Protein AF-A0A9P8JGA5-F1 (afdb_monomer)

InterPro domains:
  IPR006913 CENP-V/GFA domain [PF04828] (189-312)
  IPR006913 CENP-V/GFA domain [PS51891] (189-312)
  IPR011057 Mss4-like superfamily [SSF51316] (180-337)

Organism: Aureobasidium melanogenum (NCBI:txid46634)

Radius of gyration: 34.12 Å; Cα contacts (8 Å, |Δi|>4): 453; chains: 1; bounding box: 90×35×101 Å

Sequence (340 aa):
MQAARSSKALILVKPLQTTWGEPSAPSAVPLTGTKSKKKTRPSTPSTSFTDDKTLDAELVASPPSPQASSILVSLESLTLFMRMFTADPSAPGEIYWTDFVSAMTEAGCSVMPGGGSYFTFAHIDRSGQKHSMVFHRPHPEPGMIHPLHRITNLYKATLGSGRAMTPFDDKGFPVIQLSNDGWSTDEEATATCFCGAVQLVLPLQKPGLVNRHICHCTDCRKIGSAFYQANITVADPYLKHIRGEDNLTTFSESKTIRAHALMTNYFCKTCGTLMYRRGARFPGMTILRTGTVDDLALAETRLRPQVEQFIERTVAWSVPIEGTAQVLGMHQPEDIEDIP

Secondary structure (DSSP, 8-state):
--PPPPPPPP--PPPS---PPP-PPP---------------------------------PPPPP-----PPP--HHHHHHHHHHH---TT------HHHHHHHHHHTT-EEEE-SSSEEEEEEE-TTS-EEEEEEEPPSS------TTSSTTTSTTS--SSS--------TTS-S-SS-----B-SSEEEEE-TTSS-EEEEESSTTTEEEEEEE-SHHHHHHTTSSSEEEEEEEGGG-EEEE-GGGEEEEEES-SS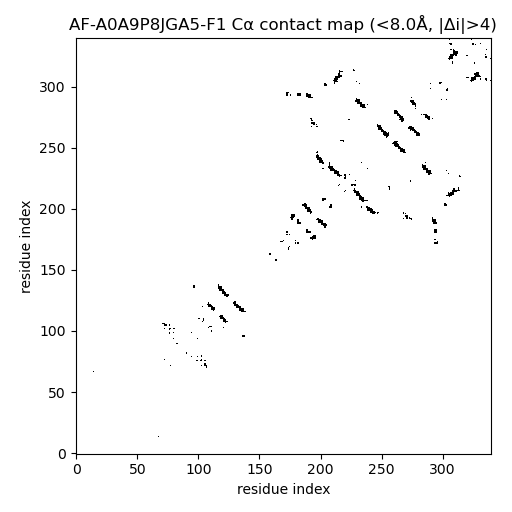STT--EEEEEETTT--EEEEEETTSTTEEEEEGGGBS-GGGGGTTT--SEEE-GGG--TT-PPPTT-EEESSSPPGGGGTT--

Nearest PDB structures (foldseek):
  8ajq-assembly2_C  TM=8.379E-01  e=1.210E-08  Pseudomonas aeruginosa PAO1
  2fja-assembly1_B  TM=4.886E-01  e=5.614E-01  Archaeoglobus fulgidus
  3gyx-assembly6_L  TM=3.779E-01  e=4.997E-01  Megalodesulfovibrio gigas

Mean predicted aligned error: 20.24 Å

Structure (mmCIF, N/CA/C/O backbone):
data_AF-A0A9P8JGA5-F1
#
_entry.id   AF-A0A9P8JGA5-F1
#
loop_
_atom_site.group_PDB
_atom_site.id
_atom_site.type_symbol
_atom_site.label_atom_id
_atom_site.label_alt_id
_atom_site.label_comp_id
_atom_site.label_asym_id
_atom_site.label_entity_id
_atom_site.label_seq_id
_atom_site.pdbx_PDB_ins_code
_atom_site.Cartn_x
_atom_site.Cartn_y
_atom_site.Cartn_z
_atom_site.occupancy
_atom_site.B_iso_or_equiv
_atom_site.auth_seq_id
_atom_site.auth_comp_id
_atom_site.auth_asym_id
_atom_site.auth_atom_id
_atom_site.pdbx_PDB_model_num
ATOM 1 N N . MET A 1 1 ? -23.618 2.667 52.316 1.00 38.44 1 MET A N 1
ATOM 2 C CA . MET A 1 1 ? -22.765 1.861 51.416 1.00 38.44 1 MET A CA 1
ATOM 3 C C . MET A 1 1 ? -21.485 2.633 51.129 1.00 38.44 1 MET A C 1
ATOM 5 O O . MET A 1 1 ? -21.531 3.585 50.366 1.00 38.44 1 MET A O 1
ATOM 9 N N . GLN A 1 2 ? -20.372 2.263 51.761 1.00 30.97 2 GLN A N 1
ATOM 10 C CA . GLN A 1 2 ? -19.021 2.679 51.366 1.00 30.97 2 GLN A CA 1
ATOM 11 C C . GLN A 1 2 ? -18.102 1.467 51.545 1.00 30.97 2 GLN A C 1
ATOM 13 O O . GLN A 1 2 ? -18.140 0.801 52.576 1.00 30.97 2 GLN A O 1
ATOM 18 N N . ALA A 1 3 ? -17.382 1.134 50.476 1.00 31.75 3 ALA A N 1
ATOM 19 C CA . ALA A 1 3 ? -16.613 -0.091 50.318 1.00 31.75 3 ALA A CA 1
ATOM 20 C C . ALA A 1 3 ? -15.302 -0.059 51.120 1.00 31.75 3 ALA A C 1
ATOM 22 O O . ALA A 1 3 ? -14.566 0.928 51.089 1.00 31.75 3 ALA A O 1
ATOM 23 N N . ALA A 1 4 ? -15.000 -1.167 51.796 1.00 31.47 4 ALA A N 1
ATOM 24 C CA . ALA A 1 4 ? -13.736 -1.397 52.482 1.00 31.47 4 ALA A CA 1
ATOM 25 C C . ALA A 1 4 ? -12.597 -1.603 51.466 1.00 31.47 4 ALA A C 1
ATOM 27 O O . ALA A 1 4 ? -12.681 -2.463 50.589 1.00 31.47 4 ALA A O 1
ATOM 28 N N . ARG A 1 5 ? -11.517 -0.823 51.591 1.00 31.55 5 ARG A N 1
ATOM 29 C CA . ARG A 1 5 ? -10.243 -1.068 50.899 1.00 31.55 5 ARG A CA 1
ATOM 30 C C . ARG A 1 5 ? -9.425 -2.076 51.708 1.00 31.55 5 ARG A C 1
ATOM 32 O O . ARG A 1 5 ? -9.144 -1.842 52.877 1.00 31.55 5 ARG A O 1
ATOM 39 N N . SER A 1 6 ? -9.048 -3.180 51.069 1.00 32.03 6 SER A N 1
ATOM 40 C CA . SER A 1 6 ? -8.176 -4.216 51.629 1.00 32.03 6 SER A CA 1
ATOM 41 C C . SER A 1 6 ? -6.720 -3.744 51.660 1.00 32.03 6 SER A C 1
ATOM 43 O O . SER A 1 6 ? -6.134 -3.460 50.616 1.00 32.03 6 SER A O 1
ATOM 45 N N . SER A 1 7 ? -6.121 -3.707 52.848 1.00 34.19 7 SER A N 1
ATOM 46 C CA . SER A 1 7 ? -4.694 -3.453 53.073 1.00 34.19 7 SER A CA 1
ATOM 47 C C . SER A 1 7 ? -3.871 -4.680 52.651 1.00 34.19 7 SER A C 1
ATOM 49 O O . SER A 1 7 ? -4.084 -5.766 53.185 1.00 34.19 7 SER A O 1
ATOM 51 N N . LYS A 1 8 ? -2.935 -4.545 51.701 1.00 37.69 8 LYS A N 1
ATOM 52 C CA . LYS A 1 8 ? -1.938 -5.596 51.405 1.00 37.69 8 LYS A CA 1
ATOM 53 C C . LYS A 1 8 ? -0.778 -5.504 52.404 1.00 37.69 8 LYS A C 1
ATOM 55 O O . LYS A 1 8 ? -0.283 -4.413 52.673 1.00 37.69 8 LYS A O 1
ATOM 60 N N . ALA A 1 9 ? -0.376 -6.650 52.952 1.00 36.00 9 ALA A N 1
ATOM 61 C CA . ALA A 1 9 ? 0.685 -6.775 53.948 1.00 36.00 9 ALA A CA 1
ATOM 62 C C . ALA A 1 9 ? 2.087 -6.561 53.345 1.00 36.00 9 ALA A C 1
ATOM 64 O O . ALA A 1 9 ? 2.372 -7.014 52.238 1.00 36.00 9 ALA A O 1
ATOM 65 N N . LEU A 1 10 ? 2.956 -5.889 54.105 1.00 32.59 10 LEU A N 1
ATOM 66 C CA . LEU A 1 10 ? 4.380 -5.695 53.815 1.00 32.59 10 LEU A CA 1
ATOM 67 C C . LEU A 1 10 ? 5.170 -6.951 54.214 1.00 32.59 10 LEU A C 1
ATOM 69 O O . LEU A 1 10 ? 4.986 -7.463 55.318 1.00 32.59 10 LEU A O 1
ATOM 73 N N . ILE A 1 11 ? 6.071 -7.421 53.348 1.00 36.00 11 ILE A N 1
ATOM 74 C CA . ILE A 1 11 ? 7.000 -8.520 53.651 1.00 36.00 11 ILE A CA 1
ATOM 75 C C . ILE A 1 11 ? 8.393 -7.924 53.877 1.00 36.00 11 ILE A C 1
ATOM 77 O O . ILE A 1 11 ? 8.969 -7.319 52.978 1.00 36.00 11 ILE A O 1
ATOM 81 N N . LEU A 1 12 ? 8.930 -8.102 55.086 1.00 33.78 12 LEU A N 1
ATOM 82 C CA . LEU A 1 12 ? 10.300 -7.734 55.441 1.00 33.78 12 LEU A CA 1
ATOM 83 C C . LEU A 1 12 ? 11.239 -8.897 55.095 1.00 33.78 12 LEU A C 1
ATOM 85 O O . LEU A 1 12 ? 11.206 -9.936 55.755 1.00 33.78 12 LEU A O 1
ATOM 89 N N . VAL A 1 13 ? 12.086 -8.724 54.082 1.00 42.75 13 VAL A N 1
ATOM 90 C CA . VAL A 1 13 ? 13.124 -9.700 53.716 1.00 42.75 13 VAL A CA 1
ATOM 91 C C . VAL A 1 13 ? 14.445 -9.288 54.371 1.00 42.75 13 VAL A C 1
ATOM 93 O O . VAL A 1 13 ? 14.875 -8.143 54.236 1.00 42.75 13 VAL A O 1
ATOM 96 N N . LYS A 1 14 ? 15.087 -10.203 55.110 1.00 35.38 14 LYS A N 1
ATOM 97 C CA . LYS A 1 14 ? 16.419 -9.967 55.694 1.00 35.38 14 LYS A CA 1
ATOM 98 C C . LYS A 1 14 ? 17.502 -10.063 54.605 1.00 35.38 14 LYS A C 1
ATOM 100 O O . LYS A 1 14 ? 17.426 -10.979 53.787 1.00 35.38 14 LYS A O 1
ATOM 105 N N . PRO A 1 15 ? 18.518 -9.181 54.600 1.00 39.38 15 PRO A N 1
ATOM 106 C CA . PRO A 1 15 ? 19.616 -9.256 53.639 1.00 39.38 15 PRO A CA 1
ATOM 107 C C . PRO A 1 15 ? 20.454 -10.525 53.861 1.00 39.38 15 PRO A C 1
ATOM 109 O O . PRO A 1 15 ? 20.787 -10.857 54.998 1.00 39.38 15 PRO A O 1
ATOM 112 N N . LEU A 1 16 ? 20.791 -11.225 52.772 1.00 46.91 16 LEU A N 1
ATOM 113 C CA . LEU A 1 16 ? 21.533 -12.496 52.797 1.00 46.91 16 LEU A CA 1
ATOM 114 C C . LEU A 1 16 ? 23.059 -12.338 52.653 1.00 46.91 16 LEU A C 1
ATOM 116 O O . LEU A 1 16 ? 23.775 -13.329 52.751 1.00 46.91 16 LEU A O 1
ATOM 120 N N . GLN A 1 17 ? 23.571 -11.119 52.448 1.00 37.75 17 GLN A N 1
ATOM 121 C CA . GLN A 1 17 ? 25.005 -10.862 52.290 1.00 37.75 17 GLN A CA 1
ATOM 122 C C . GLN A 1 17 ? 25.511 -9.910 53.379 1.00 37.75 17 GLN A C 1
ATOM 124 O O . GLN A 1 17 ? 25.087 -8.759 53.456 1.00 37.75 17 GLN A O 1
ATOM 129 N N . THR A 1 18 ? 26.425 -10.399 54.221 1.00 38.19 18 THR A N 1
ATOM 130 C CA . THR A 1 18 ? 27.018 -9.649 55.346 1.00 38.19 18 THR A CA 1
ATOM 131 C C . THR A 1 18 ? 28.510 -9.363 55.182 1.00 38.19 18 THR A C 1
ATOM 133 O O . THR A 1 18 ? 29.109 -8.773 56.077 1.00 38.19 18 THR A O 1
ATOM 136 N N . THR A 1 19 ? 29.122 -9.710 54.047 1.00 39.44 19 THR A N 1
ATOM 137 C CA . THR A 1 19 ? 30.533 -9.408 53.779 1.00 39.44 19 THR A CA 1
ATOM 138 C C . THR A 1 19 ? 30.702 -8.702 52.434 1.00 39.44 19 THR A C 1
ATOM 140 O O . THR A 1 19 ? 30.348 -9.211 51.369 1.00 39.44 19 THR A O 1
ATOM 143 N N . TRP A 1 20 ? 31.248 -7.491 52.505 1.00 35.19 20 TRP A N 1
ATOM 144 C CA . TRP A 1 20 ? 31.883 -6.799 51.389 1.00 35.19 20 TRP A CA 1
ATOM 145 C C . TRP A 1 20 ? 33.394 -6.935 51.594 1.00 35.19 20 TRP A C 1
ATOM 147 O O . TRP A 1 20 ? 33.848 -6.869 52.734 1.00 35.19 20 TRP A O 1
ATOM 157 N N . GLY A 1 21 ? 34.131 -7.227 50.518 1.00 37.44 21 GLY A N 1
ATOM 158 C CA . GLY A 1 21 ? 35.543 -7.630 50.550 1.00 37.44 21 GLY A CA 1
ATOM 159 C C . GLY A 1 21 ? 36.457 -6.739 51.399 1.00 37.44 21 GLY A C 1
ATOM 160 O O . GLY A 1 21 ? 36.171 -5.566 51.630 1.00 37.44 21 GLY A O 1
ATOM 161 N N . GLU A 1 22 ? 37.566 -7.317 51.867 1.00 35.12 22 GLU A N 1
ATOM 162 C CA . GLU A 1 22 ? 38.538 -6.600 52.694 1.00 35.12 22 GLU A CA 1
ATOM 163 C C . GLU A 1 22 ? 39.108 -5.358 51.981 1.00 35.12 22 GLU A C 1
ATOM 165 O O . GLU A 1 22 ? 39.373 -5.400 50.774 1.00 35.12 22 GLU A O 1
ATOM 170 N N . PRO A 1 23 ? 39.336 -4.249 52.709 1.00 35.69 23 PRO A N 1
ATOM 171 C CA . PRO A 1 23 ? 39.887 -3.034 52.132 1.00 35.69 23 PRO A CA 1
ATOM 172 C C . PRO A 1 23 ? 41.370 -3.235 51.800 1.00 35.69 23 PRO A C 1
ATOM 174 O O . PRO A 1 23 ? 42.241 -3.135 52.662 1.00 35.69 23 PRO A O 1
ATOM 177 N N . SER A 1 24 ? 41.687 -3.482 50.530 1.00 36.44 24 SER A N 1
ATOM 178 C CA . SER A 1 24 ? 43.066 -3.392 50.051 1.00 36.44 24 SER A CA 1
ATOM 179 C C . SER A 1 24 ? 43.512 -1.924 50.033 1.00 36.44 24 SER A C 1
ATOM 181 O O . SER A 1 24 ? 42.916 -1.096 49.341 1.00 36.44 24 SER A O 1
ATOM 183 N N . ALA A 1 25 ? 44.555 -1.616 50.805 1.00 34.28 25 ALA A N 1
ATOM 184 C CA . ALA A 1 25 ? 45.185 -0.302 50.928 1.00 34.28 25 ALA A CA 1
ATOM 185 C C . ALA A 1 25 ? 45.641 0.290 49.570 1.00 34.28 25 ALA A C 1
ATOM 187 O O . ALA A 1 25 ? 45.969 -0.461 48.646 1.00 34.28 25 ALA A O 1
ATOM 188 N N . PRO A 1 26 ? 45.707 1.630 49.430 1.00 34.06 26 PRO A N 1
ATOM 189 C CA . PRO A 1 26 ? 46.019 2.273 48.161 1.00 34.06 26 PRO A CA 1
ATOM 190 C C . PRO A 1 26 ? 47.520 2.177 47.872 1.00 34.06 26 PRO A C 1
ATOM 192 O O . PRO A 1 26 ? 48.343 2.611 48.676 1.00 34.06 26 PRO A O 1
ATOM 195 N N . SER A 1 27 ? 47.892 1.656 46.702 1.00 29.69 27 SER A N 1
ATOM 196 C CA . SER A 1 27 ? 49.267 1.750 46.210 1.00 29.69 27 SER A CA 1
ATOM 197 C C . SER A 1 27 ? 49.279 2.416 44.838 1.00 29.69 27 SER A C 1
ATOM 199 O O . SER A 1 27 ? 48.813 1.864 43.844 1.00 29.69 27 SER A O 1
ATOM 201 N N . ALA A 1 28 ? 49.769 3.653 44.821 1.00 31.36 28 ALA A N 1
ATOM 202 C CA . ALA A 1 28 ? 50.072 4.418 43.624 1.00 31.36 28 ALA A CA 1
ATOM 203 C C . ALA A 1 28 ? 51.400 3.936 43.030 1.00 31.36 28 ALA A C 1
ATOM 205 O O . ALA A 1 28 ? 52.374 3.835 43.772 1.00 31.36 28 ALA A O 1
ATOM 206 N N . VAL A 1 29 ? 51.483 3.734 41.708 1.00 29.28 29 VAL A N 1
ATOM 207 C CA . VAL A 1 29 ? 52.779 3.705 41.005 1.00 29.28 29 VAL A CA 1
ATOM 208 C C . VAL A 1 29 ? 52.667 4.348 39.605 1.00 29.28 29 VAL A C 1
ATOM 210 O O . VAL A 1 29 ? 51.672 4.101 38.920 1.00 29.28 29 VAL A O 1
ATOM 213 N N . PRO A 1 30 ? 53.651 5.168 39.163 1.00 30.86 30 PRO A N 1
ATOM 214 C CA . PRO A 1 30 ? 53.612 5.947 37.920 1.00 30.86 30 PRO A CA 1
ATOM 215 C C . PRO A 1 30 ? 54.197 5.238 36.676 1.00 30.86 30 PRO A C 1
ATOM 217 O O . PRO A 1 30 ? 54.694 4.117 36.721 1.00 30.86 30 PRO A O 1
ATOM 220 N N . LEU A 1 31 ? 54.122 5.977 35.563 1.00 27.48 31 LEU A N 1
ATOM 221 C CA . LEU A 1 31 ? 54.377 5.684 34.145 1.00 27.48 31 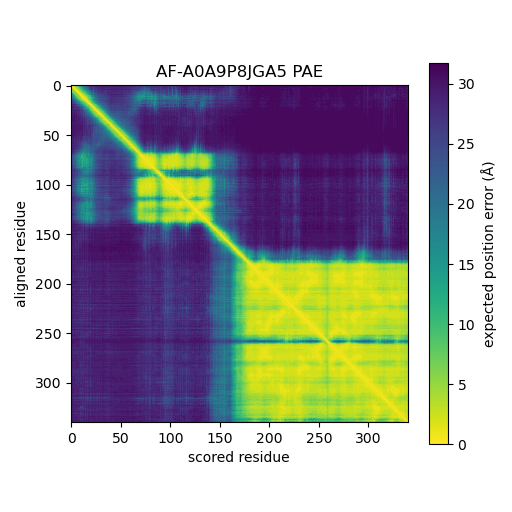LEU A CA 1
ATOM 222 C C . LEU A 1 31 ? 55.748 5.097 33.710 1.00 27.48 31 LEU A C 1
ATOM 224 O O . LEU A 1 31 ? 56.810 5.544 34.129 1.00 27.48 31 LEU A O 1
ATOM 228 N N . THR A 1 32 ? 55.649 4.275 32.648 1.00 28.28 32 THR A N 1
ATOM 229 C CA . THR A 1 32 ? 56.570 4.017 31.501 1.00 28.28 32 THR A CA 1
ATOM 230 C C . THR A 1 32 ? 57.861 3.190 31.660 1.00 28.28 32 THR A C 1
ATOM 232 O O . THR A 1 32 ? 58.729 3.502 32.461 1.00 28.28 32 THR A O 1
ATOM 235 N N . GLY A 1 33 ? 58.045 2.209 30.752 1.00 27.25 33 GLY A N 1
ATOM 236 C CA . GLY A 1 33 ? 59.345 1.585 30.439 1.00 27.25 33 GLY A CA 1
ATOM 237 C C . GLY A 1 33 ? 59.283 0.183 29.800 1.00 27.25 33 GLY A C 1
ATOM 238 O O . GLY A 1 33 ? 58.702 -0.740 30.350 1.00 27.25 33 GLY A O 1
ATOM 239 N N . THR A 1 34 ? 59.894 0.028 28.623 1.00 24.03 34 THR A N 1
ATOM 240 C CA . THR A 1 34 ? 59.899 -1.124 27.690 1.00 24.03 34 THR A CA 1
ATOM 241 C C . THR A 1 34 ? 60.747 -2.367 28.063 1.00 24.03 34 THR A C 1
ATOM 243 O O . THR A 1 34 ? 61.848 -2.234 28.576 1.00 24.03 34 THR A O 1
ATOM 246 N N . LYS A 1 35 ? 60.297 -3.532 27.543 1.00 26.19 35 LYS A N 1
ATOM 247 C CA . LYS A 1 35 ? 61.016 -4.745 27.037 1.00 26.19 35 LYS A CA 1
ATOM 248 C C . LYS A 1 35 ? 61.645 -5.816 27.979 1.00 26.19 35 LYS A C 1
ATOM 250 O O . LYS A 1 35 ? 62.716 -5.657 28.535 1.00 26.19 35 LYS A O 1
ATOM 255 N N . SER A 1 36 ? 61.034 -7.009 27.867 1.00 24.75 36 SER A N 1
ATOM 256 C CA . SER A 1 36 ? 61.557 -8.374 27.582 1.00 24.75 36 SER A CA 1
ATOM 257 C C . SER A 1 36 ? 62.410 -9.224 28.560 1.00 24.75 36 SER A C 1
ATOM 259 O O . SER A 1 36 ? 63.560 -8.920 28.835 1.00 24.75 36 SER A O 1
ATOM 261 N N . LYS A 1 37 ? 61.872 -10.444 28.778 1.00 23.55 37 LYS A N 1
ATOM 262 C CA . LYS A 1 37 ? 62.467 -11.812 28.775 1.00 23.55 37 LYS A CA 1
ATOM 263 C C . LYS A 1 37 ? 63.405 -12.321 29.908 1.00 23.55 37 LYS A C 1
ATOM 265 O O . LYS A 1 37 ? 64.586 -12.027 29.938 1.00 23.55 37 LYS A O 1
ATOM 270 N N . LYS A 1 38 ? 62.864 -13.378 30.555 1.00 26.61 38 LYS A N 1
ATOM 271 C CA . LYS A 1 38 ? 63.395 -14.748 30.839 1.00 26.61 38 LYS A CA 1
ATOM 272 C C . LYS A 1 38 ? 64.192 -15.026 32.144 1.00 26.61 38 LYS A C 1
ATOM 274 O O . LYS A 1 38 ? 65.317 -14.584 32.282 1.00 26.61 38 LYS A O 1
ATOM 279 N N . LYS A 1 39 ? 63.579 -15.892 32.989 1.00 25.08 39 LYS A N 1
ATOM 280 C CA . LYS A 1 39 ? 64.066 -17.031 33.839 1.00 25.08 39 LYS A CA 1
ATOM 281 C C . LYS A 1 39 ? 65.489 -16.895 34.442 1.00 25.08 39 LYS A C 1
ATOM 283 O O . LYS A 1 39 ? 66.441 -16.728 33.695 1.00 25.08 39 LYS A O 1
ATOM 288 N N . THR A 1 40 ? 65.738 -17.122 35.742 1.00 25.56 40 THR A N 1
ATOM 289 C CA . THR A 1 40 ? 65.873 -18.462 36.378 1.00 25.56 40 THR A CA 1
ATOM 290 C C . THR A 1 40 ? 66.096 -18.341 37.913 1.00 25.56 40 THR A C 1
ATOM 292 O O . THR A 1 40 ? 66.778 -17.423 38.341 1.00 25.56 40 THR A O 1
ATOM 295 N N . ARG A 1 41 ? 65.491 -19.278 38.680 1.00 25.67 41 ARG A N 1
ATOM 296 C CA . ARG A 1 41 ? 65.724 -19.843 40.056 1.00 25.67 41 ARG A CA 1
ATOM 297 C C . ARG A 1 41 ? 67.126 -19.659 40.723 1.00 25.67 41 ARG A C 1
ATOM 299 O O . ARG A 1 41 ? 68.048 -19.370 39.971 1.00 25.67 41 ARG A O 1
ATOM 306 N N . PRO A 1 42 ? 67.390 -20.115 41.988 1.00 40.47 42 PRO A N 1
ATOM 307 C CA . PRO A 1 42 ? 66.527 -20.526 43.134 1.00 40.47 42 PRO A CA 1
ATOM 308 C C . PRO A 1 42 ? 67.027 -20.128 44.571 1.00 40.47 42 PRO A C 1
ATOM 310 O O . PRO A 1 42 ? 68.151 -19.678 44.726 1.00 40.47 42 PRO A O 1
ATOM 313 N N . SER A 1 43 ? 66.180 -20.409 45.591 1.00 29.84 43 SER A N 1
ATOM 314 C CA . SER A 1 43 ? 66.424 -20.967 46.965 1.00 29.84 43 SER A CA 1
ATOM 315 C C . SER A 1 43 ? 67.574 -20.420 47.847 1.00 29.84 43 SER A C 1
ATOM 317 O O . SER A 1 43 ? 68.704 -20.316 47.400 1.00 29.84 43 SER A O 1
ATOM 319 N N . THR A 1 44 ? 67.449 -20.202 49.167 1.00 30.48 44 THR A N 1
ATOM 320 C CA . THR A 1 44 ? 67.024 -21.111 50.274 1.00 30.48 44 THR A CA 1
ATOM 321 C C . THR A 1 44 ? 67.045 -20.297 51.625 1.00 30.48 44 THR A C 1
ATOM 323 O O . THR A 1 44 ? 67.214 -19.084 51.533 1.00 30.48 44 THR A O 1
ATOM 326 N N . PRO A 1 45 ? 66.839 -20.838 52.858 1.00 41.25 45 PRO A N 1
ATOM 327 C CA . PRO A 1 45 ? 65.764 -20.389 53.763 1.00 41.25 45 PRO A CA 1
ATOM 328 C C . PRO A 1 45 ? 66.217 -20.114 55.234 1.00 41.25 45 PRO A C 1
ATOM 330 O O . PRO A 1 45 ? 67.404 -19.957 55.501 1.00 41.25 45 PRO A O 1
ATOM 333 N N . SER A 1 46 ? 65.243 -20.195 56.165 1.00 28.77 46 SER A N 1
ATOM 334 C CA . SER A 1 46 ? 65.311 -20.416 57.639 1.00 28.77 46 SER A CA 1
ATOM 335 C C . SER A 1 46 ? 65.731 -19.213 58.503 1.00 28.77 46 SER A C 1
ATOM 337 O O . SER A 1 46 ? 66.591 -18.453 58.089 1.00 28.77 46 SER A O 1
ATOM 339 N N . THR A 1 47 ? 65.184 -18.917 59.695 1.00 26.17 47 THR A N 1
ATOM 340 C CA . THR A 1 47 ? 64.510 -19.695 60.776 1.00 26.17 47 THR A CA 1
ATOM 341 C C . THR A 1 47 ? 63.994 -18.655 61.814 1.00 26.17 47 THR A C 1
ATOM 343 O O . THR A 1 47 ? 64.701 -17.680 62.035 1.00 26.17 47 THR A O 1
ATOM 346 N N . SER A 1 48 ? 62.723 -18.646 62.256 1.00 28.02 48 SER A N 1
ATOM 347 C CA . SER A 1 48 ? 62.108 -19.272 63.465 1.00 28.02 48 SER A CA 1
ATOM 348 C C . SER A 1 48 ? 62.017 -18.391 64.739 1.00 28.02 48 SER A C 1
ATOM 350 O O . SER A 1 48 ? 62.797 -17.458 64.885 1.00 28.02 48 SER A O 1
ATOM 352 N N . PHE A 1 49 ? 61.103 -18.802 65.650 1.00 26.91 49 PHE A N 1
ATOM 353 C CA . PHE A 1 49 ? 60.840 -18.426 67.073 1.00 26.91 49 PHE A CA 1
ATOM 354 C C . PHE A 1 49 ? 59.670 -17.429 67.319 1.00 26.91 49 PHE A C 1
ATOM 356 O O . PHE A 1 49 ? 59.723 -16.314 66.812 1.00 26.91 49 PHE A O 1
ATOM 363 N N . THR A 1 50 ? 58.479 -17.843 67.825 1.00 28.05 50 THR A N 1
ATOM 364 C CA . THR A 1 50 ? 58.009 -18.204 69.217 1.00 28.05 50 THR A CA 1
ATOM 365 C C . THR A 1 50 ? 58.080 -17.021 70.199 1.00 28.05 50 THR A C 1
ATOM 367 O O . THR A 1 50 ? 59.076 -16.313 70.165 1.00 28.05 50 THR A O 1
ATOM 370 N N . ASP A 1 51 ? 57.188 -16.731 71.153 1.00 30.88 51 ASP A N 1
ATOM 371 C CA . ASP A 1 51 ? 55.955 -17.312 71.717 1.00 30.88 51 ASP A CA 1
ATOM 372 C C . ASP A 1 51 ? 55.333 -16.247 72.678 1.00 30.88 51 ASP A C 1
ATOM 374 O O . ASP A 1 51 ? 56.025 -15.323 73.104 1.00 30.88 51 ASP A O 1
ATOM 378 N N . ASP A 1 52 ? 54.083 -16.487 73.097 1.00 28.00 52 ASP A N 1
ATOM 379 C CA . ASP A 1 52 ? 53.524 -16.290 74.458 1.00 28.00 52 ASP A CA 1
ATOM 380 C C . ASP A 1 52 ? 52.702 -15.034 74.884 1.00 28.00 52 ASP A C 1
ATOM 382 O O . ASP A 1 52 ? 53.063 -13.876 74.685 1.00 28.00 52 ASP A O 1
ATOM 386 N N . LYS A 1 53 ? 51.655 -15.384 75.657 1.00 31.45 53 LYS A N 1
ATOM 387 C CA . LYS A 1 53 ? 50.858 -14.694 76.698 1.00 31.45 53 LYS A CA 1
ATOM 388 C C . LYS A 1 53 ? 49.514 -14.008 76.397 1.00 31.45 53 LYS A C 1
ATOM 390 O O . LYS A 1 53 ? 49.410 -12.876 75.941 1.00 31.45 53 LYS A O 1
ATOM 395 N N . THR A 1 54 ? 48.494 -14.735 76.861 1.00 32.44 54 THR A N 1
ATOM 396 C CA . THR A 1 54 ? 47.159 -14.393 77.387 1.00 32.44 54 THR A CA 1
ATOM 397 C C . THR A 1 54 ? 47.091 -13.212 78.363 1.00 32.44 54 THR A C 1
ATOM 399 O O . THR A 1 54 ? 47.981 -13.090 79.202 1.00 32.44 54 THR A O 1
ATOM 402 N N . LEU A 1 55 ? 45.959 -12.485 78.362 1.00 30.61 55 LEU A N 1
ATOM 403 C CA . LEU A 1 55 ? 45.256 -11.961 79.551 1.00 30.61 55 LEU A CA 1
ATOM 404 C C . LEU A 1 55 ? 43.778 -11.637 79.224 1.00 30.61 55 LEU A C 1
ATOM 406 O O . LEU A 1 55 ? 43.429 -11.365 78.078 1.00 30.61 55 LEU A O 1
ATOM 410 N N . ASP A 1 56 ? 42.947 -11.741 80.261 1.00 27.31 56 ASP A N 1
ATOM 411 C CA . ASP A 1 56 ? 41.500 -11.979 80.271 1.00 27.31 56 ASP A CA 1
ATOM 412 C C . ASP A 1 56 ? 40.559 -10.784 80.001 1.00 27.31 56 ASP A C 1
ATOM 414 O O . ASP A 1 56 ? 40.947 -9.625 79.894 1.00 27.31 56 ASP A O 1
ATOM 418 N N . ALA A 1 57 ? 39.282 -11.161 79.897 1.00 36.56 57 ALA A N 1
ATOM 419 C CA . ALA A 1 57 ? 38.086 -10.455 79.459 1.00 36.56 57 ALA A CA 1
ATOM 420 C C . ALA A 1 57 ? 37.635 -9.223 80.267 1.00 36.56 57 ALA A C 1
ATOM 422 O O . ALA A 1 57 ? 37.629 -9.225 81.496 1.00 36.56 57 ALA A O 1
ATOM 423 N N . GLU A 1 58 ? 37.038 -8.263 79.548 1.00 28.56 58 GLU A N 1
ATOM 424 C CA . GLU A 1 58 ? 36.055 -7.326 80.094 1.00 28.56 58 GLU A CA 1
ATOM 425 C C . GLU A 1 58 ? 34.832 -7.240 79.159 1.00 28.56 58 GLU A C 1
ATOM 427 O O . GLU A 1 58 ? 34.945 -7.130 77.936 1.00 28.56 58 GLU A O 1
ATOM 432 N N . LEU A 1 59 ? 33.647 -7.376 79.756 1.00 38.09 59 LEU A N 1
ATOM 433 C CA . LEU A 1 59 ? 32.334 -7.379 79.114 1.00 38.09 59 LEU A CA 1
ATOM 434 C C . LEU A 1 59 ? 32.023 -6.009 78.494 1.00 38.09 59 LEU A C 1
ATOM 436 O O . LEU A 1 59 ? 31.637 -5.079 79.198 1.00 38.09 59 LEU A O 1
ATOM 440 N N . VAL A 1 60 ? 32.102 -5.908 77.166 1.00 33.94 60 VAL A N 1
ATOM 441 C CA . VAL A 1 60 ? 31.564 -4.769 76.409 1.00 33.94 60 VAL A CA 1
ATOM 442 C C . VAL A 1 60 ? 30.256 -5.194 75.752 1.00 33.94 60 VAL A C 1
ATOM 444 O O . VAL A 1 60 ? 30.199 -6.167 75.000 1.00 33.94 60 VAL A O 1
ATOM 447 N N . ALA A 1 61 ? 29.190 -4.465 76.079 1.00 32.66 61 ALA A N 1
ATOM 448 C CA . ALA A 1 61 ? 27.860 -4.632 75.514 1.00 32.66 61 ALA A CA 1
ATOM 449 C C . ALA A 1 61 ? 27.910 -4.697 73.979 1.00 32.66 61 ALA A C 1
ATOM 451 O O . ALA 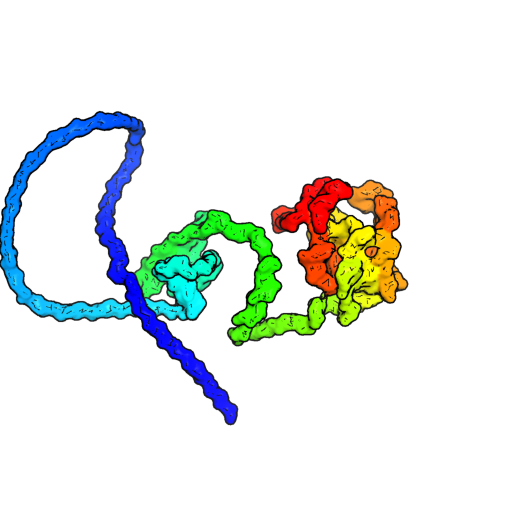A 1 61 ? 28.590 -3.901 73.330 1.00 32.66 61 ALA A O 1
ATOM 452 N N . SER A 1 62 ? 27.174 -5.647 73.400 1.00 31.94 62 SER A N 1
ATOM 453 C CA . SER A 1 62 ? 27.060 -5.795 71.952 1.00 31.94 62 SER A CA 1
ATOM 454 C C . SER A 1 62 ? 26.598 -4.472 71.318 1.00 31.94 62 SER A C 1
ATOM 456 O O . SER A 1 62 ? 25.617 -3.893 71.797 1.00 31.94 62 SER A O 1
ATOM 458 N N . PRO A 1 63 ? 27.254 -3.981 70.250 1.00 39.38 63 PRO A N 1
ATOM 459 C CA . PRO A 1 63 ? 26.763 -2.818 69.525 1.00 39.38 63 PRO A CA 1
ATOM 460 C C . PRO A 1 63 ? 25.363 -3.122 68.968 1.00 39.38 63 PRO A C 1
ATOM 462 O O . PRO A 1 63 ? 25.090 -4.273 68.604 1.00 39.38 63 PRO A O 1
ATOM 465 N N . PRO A 1 64 ? 24.453 -2.133 68.896 1.00 34.97 64 PRO A N 1
ATOM 466 C CA . PRO A 1 64 ? 23.147 -2.350 68.296 1.00 34.97 64 PRO A CA 1
ATOM 467 C C . PRO A 1 64 ? 23.342 -2.852 66.864 1.00 34.97 64 PRO A C 1
ATOM 469 O O . PRO A 1 64 ? 24.037 -2.223 66.066 1.00 34.97 64 PRO A O 1
ATOM 472 N N . SER A 1 65 ? 22.744 -4.008 66.562 1.00 38.56 65 SER A N 1
ATOM 473 C CA . SER A 1 65 ? 22.663 -4.573 65.213 1.00 38.56 65 SER A CA 1
ATOM 474 C C . SER A 1 65 ? 22.360 -3.452 64.212 1.00 38.56 65 SER A C 1
ATOM 476 O O . SER A 1 65 ? 21.384 -2.728 64.445 1.00 38.56 65 SER A O 1
ATOM 478 N N . PRO A 1 66 ? 23.125 -3.299 63.110 1.00 46.88 66 PRO A N 1
ATOM 479 C CA . PRO A 1 66 ? 22.815 -2.307 62.091 1.00 46.88 66 PRO A CA 1
ATOM 480 C C . PRO A 1 66 ? 21.370 -2.522 61.658 1.00 46.88 66 PRO A C 1
ATOM 482 O O . PRO A 1 66 ? 21.006 -3.605 61.191 1.00 46.88 66 PRO A O 1
ATOM 485 N N . GLN A 1 67 ? 20.516 -1.528 61.890 1.00 45.78 67 GLN A N 1
ATOM 486 C CA . GLN A 1 67 ? 19.165 -1.546 61.357 1.00 45.78 67 GLN A CA 1
ATOM 487 C C . GLN A 1 67 ? 19.317 -1.500 59.841 1.00 45.78 67 GLN A C 1
ATOM 489 O O . GLN A 1 67 ? 19.631 -0.451 59.284 1.00 45.78 67 GLN A O 1
ATOM 494 N N . ALA A 1 68 ? 19.180 -2.654 59.186 1.00 54.44 68 ALA A N 1
ATOM 495 C CA . ALA A 1 68 ? 19.245 -2.745 57.739 1.00 54.44 68 ALA A CA 1
ATOM 496 C C . ALA A 1 68 ? 18.228 -1.756 57.162 1.00 54.44 68 ALA A C 1
ATOM 498 O O . ALA A 1 68 ? 17.021 -1.887 57.380 1.00 54.44 68 ALA A O 1
ATOM 499 N N . SER A 1 69 ? 18.719 -0.722 56.483 1.00 62.94 69 SER A N 1
ATOM 500 C CA . SER A 1 69 ? 17.873 0.255 55.819 1.00 62.94 69 SER A CA 1
ATOM 501 C C . SER A 1 69 ? 17.119 -0.457 54.702 1.00 62.94 69 SER A C 1
ATOM 503 O O . SER A 1 69 ? 17.694 -0.784 53.667 1.00 62.94 69 SER A O 1
ATOM 505 N N . SER A 1 70 ? 15.837 -0.736 54.921 1.00 74.25 70 SER A N 1
ATOM 506 C CA . SER A 1 70 ? 14.969 -1.306 53.896 1.00 74.25 70 SER A CA 1
ATOM 507 C C . SER A 1 70 ? 14.665 -0.247 52.836 1.00 74.25 70 SER A C 1
ATOM 509 O O . SER A 1 70 ? 14.183 0.840 53.177 1.00 74.25 70 SER A O 1
ATOM 511 N N . ILE A 1 71 ? 14.913 -0.571 51.569 1.00 81.31 71 ILE A N 1
ATOM 512 C CA . ILE A 1 71 ? 14.484 0.224 50.414 1.00 81.31 71 ILE A CA 1
ATOM 513 C C . ILE A 1 71 ? 13.114 -0.308 49.984 1.00 81.31 71 ILE A C 1
ATOM 515 O O . ILE A 1 71 ? 12.949 -1.513 49.801 1.00 81.31 71 ILE A O 1
ATOM 519 N N . LEU A 1 72 ? 12.118 0.574 49.878 1.00 79.94 72 LEU A N 1
ATOM 520 C CA . LEU A 1 72 ? 10.780 0.196 49.426 1.00 79.94 72 LEU A CA 1
ATOM 521 C C . LEU A 1 72 ? 10.738 0.231 47.902 1.00 79.94 72 LEU A C 1
ATOM 523 O O . LEU A 1 72 ? 11.000 1.272 47.311 1.00 79.94 72 LEU A O 1
ATOM 527 N N . VAL A 1 73 ? 10.380 -0.894 47.296 1.00 82.62 73 VAL A N 1
ATOM 528 C CA . VAL A 1 73 ? 10.195 -1.041 45.850 1.00 82.62 73 VAL A CA 1
ATOM 529 C C . VAL A 1 73 ? 8.979 -1.921 45.578 1.00 82.62 73 VAL A C 1
ATOM 531 O O . VAL A 1 73 ? 8.518 -2.658 46.458 1.00 82.62 73 VAL A O 1
ATOM 534 N N . SER A 1 74 ? 8.452 -1.856 44.363 1.00 82.06 74 SER A N 1
ATOM 535 C CA . SER A 1 74 ? 7.420 -2.757 43.871 1.00 82.06 74 SER A CA 1
ATOM 536 C C . SER A 1 74 ? 7.875 -4.220 43.919 1.00 82.06 74 SER A C 1
ATOM 538 O O . SER A 1 74 ? 9.065 -4.540 43.910 1.00 82.06 74 SER A O 1
ATOM 540 N N . LEU A 1 75 ? 6.906 -5.140 43.940 1.00 77.50 75 LEU A N 1
ATOM 541 C CA . LEU A 1 75 ? 7.186 -6.577 43.870 1.00 77.50 75 LEU A CA 1
ATOM 542 C C . LEU A 1 75 ? 7.918 -6.953 42.568 1.00 77.50 75 LEU A C 1
ATOM 544 O O . LEU A 1 75 ? 8.709 -7.891 42.562 1.00 77.50 75 LEU A O 1
ATOM 548 N N . GLU A 1 76 ? 7.670 -6.216 41.486 1.00 78.88 76 GLU A N 1
ATOM 549 C CA . GLU A 1 76 ? 8.312 -6.403 40.184 1.00 78.88 76 GLU A CA 1
ATOM 550 C C . GLU A 1 76 ? 9.800 -6.042 40.241 1.00 78.88 76 GLU A C 1
ATOM 552 O O . GLU A 1 76 ? 10.645 -6.894 39.963 1.00 78.88 76 GLU A O 1
ATOM 557 N N . SER A 1 77 ? 10.131 -4.845 40.733 1.00 81.12 77 SER A N 1
ATOM 558 C CA . SER A 1 77 ? 11.517 -4.428 40.970 1.00 81.12 77 SER A CA 1
ATOM 559 C C . SER A 1 77 ? 12.228 -5.336 41.972 1.00 81.12 77 SER A C 1
ATOM 561 O O . SER A 1 77 ? 13.372 -5.722 41.745 1.00 81.12 77 SER A O 1
ATOM 563 N N . LEU A 1 78 ? 11.546 -5.766 43.042 1.00 80.75 78 LEU A N 1
ATOM 564 C CA . LEU A 1 78 ? 12.095 -6.741 43.988 1.00 80.75 78 LEU A CA 1
ATOM 565 C C . LEU A 1 78 ? 12.402 -8.082 43.307 1.00 80.75 78 LEU A C 1
ATOM 567 O O . LEU A 1 78 ? 13.463 -8.64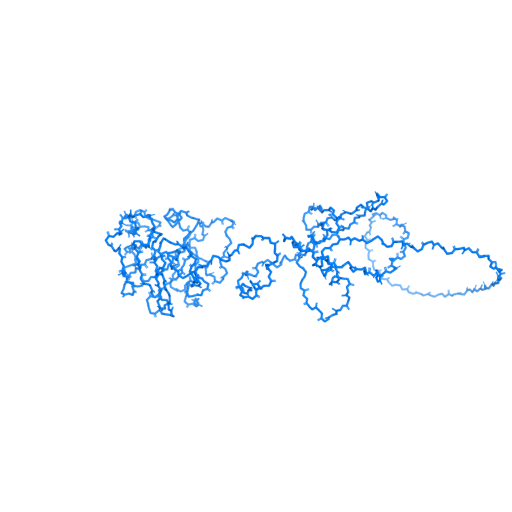9 43.542 1.00 80.75 78 LEU A O 1
ATOM 571 N N . THR A 1 79 ? 11.508 -8.581 42.450 1.00 79.50 79 THR A N 1
ATOM 572 C CA . THR A 1 79 ? 11.717 -9.833 41.703 1.00 79.50 79 THR A CA 1
ATOM 573 C C . THR A 1 79 ? 12.906 -9.713 40.754 1.00 79.50 79 THR A C 1
ATOM 575 O O . THR A 1 79 ? 13.724 -10.631 40.685 1.00 79.50 79 THR A O 1
ATOM 578 N N . LEU A 1 80 ? 13.047 -8.569 40.077 1.00 81.69 80 LEU A N 1
ATOM 579 C CA . LEU A 1 80 ? 14.196 -8.266 39.225 1.00 81.69 80 LEU A CA 1
ATOM 580 C C . LEU A 1 80 ? 15.501 -8.251 40.032 1.00 81.69 80 LEU A C 1
ATOM 582 O O . LEU A 1 80 ? 16.460 -8.917 39.645 1.00 81.69 80 LEU A O 1
ATOM 586 N N . PHE A 1 81 ? 15.539 -7.566 41.179 1.00 83.00 81 PHE A N 1
ATOM 587 C CA . PHE A 1 81 ? 16.720 -7.555 42.047 1.00 83.00 81 PHE A CA 1
ATOM 588 C C . PHE A 1 81 ? 17.057 -8.947 42.573 1.00 83.00 81 PHE A C 1
ATOM 590 O O . PHE A 1 81 ? 18.212 -9.362 42.514 1.00 83.00 81 PHE A O 1
ATOM 597 N N . MET A 1 82 ? 16.062 -9.708 43.028 1.00 79.31 82 MET A N 1
ATOM 598 C CA . MET A 1 82 ? 16.291 -11.082 43.471 1.00 79.31 82 MET A CA 1
ATOM 599 C C . MET A 1 82 ? 16.860 -11.917 42.325 1.00 79.31 82 MET A C 1
ATOM 601 O O . MET A 1 82 ? 17.862 -12.584 42.524 1.00 79.31 82 MET A O 1
ATOM 605 N N . ARG A 1 83 ? 16.358 -11.776 41.094 1.00 74.94 83 ARG A N 1
ATOM 606 C CA . ARG A 1 83 ? 16.925 -12.459 39.923 1.00 74.94 83 ARG A CA 1
ATOM 607 C C . ARG A 1 83 ? 18.400 -12.131 39.668 1.00 74.94 83 ARG A C 1
ATOM 609 O O . ARG A 1 83 ? 19.147 -13.013 39.260 1.00 74.94 83 ARG A O 1
ATOM 616 N N . MET A 1 84 ? 18.824 -10.888 39.899 1.00 73.31 84 MET A N 1
ATOM 617 C CA . MET A 1 84 ? 20.229 -10.484 39.745 1.00 73.31 84 MET A CA 1
ATOM 618 C C . MET A 1 84 ? 21.141 -11.057 40.833 1.00 73.31 84 MET A C 1
ATOM 620 O O . MET A 1 84 ? 22.314 -11.313 40.565 1.00 73.31 84 MET A O 1
ATOM 624 N N . PHE A 1 85 ? 20.625 -11.223 42.056 1.00 68.81 85 PHE A N 1
ATOM 625 C CA . PHE A 1 85 ? 21.441 -11.487 43.247 1.00 68.81 85 PHE A CA 1
ATOM 626 C C . PHE A 1 85 ? 21.217 -12.865 43.891 1.00 68.81 85 PHE A C 1
ATOM 628 O O . PHE A 1 85 ? 22.010 -13.270 44.740 1.00 68.81 85 PHE A O 1
ATOM 635 N N . THR A 1 86 ? 20.189 -13.620 43.498 1.00 60.75 86 THR A N 1
ATOM 636 C CA . THR A 1 86 ? 19.986 -15.007 43.935 1.00 60.75 86 THR A CA 1
ATOM 637 C C . THR A 1 86 ? 20.546 -15.959 42.889 1.00 60.75 86 THR A C 1
ATOM 639 O O . THR A 1 86 ? 20.051 -16.021 41.766 1.00 60.75 86 THR A O 1
ATOM 642 N N . ALA A 1 87 ? 21.569 -16.722 43.270 1.00 46.06 87 ALA A N 1
ATOM 643 C CA . ALA A 1 87 ? 22.179 -17.766 42.455 1.00 46.06 87 ALA A CA 1
ATOM 644 C C . ALA A 1 87 ? 21.276 -19.014 42.361 1.00 46.06 87 ALA A C 1
ATOM 646 O O . ALA A 1 87 ? 21.663 -20.093 42.802 1.00 46.06 87 ALA A O 1
ATOM 647 N N . ASP A 1 88 ? 20.063 -18.867 41.823 1.00 51.94 88 ASP A N 1
ATOM 648 C CA . ASP A 1 88 ? 19.249 -20.004 41.392 1.00 51.94 88 ASP A CA 1
ATOM 649 C C . ASP A 1 88 ? 19.452 -20.223 39.880 1.00 51.94 88 ASP A C 1
ATOM 651 O O . ASP A 1 88 ? 18.857 -19.514 39.062 1.00 51.94 88 ASP A O 1
ATOM 655 N N . PRO A 1 89 ? 20.300 -21.185 39.472 1.00 51.12 89 PRO A N 1
ATOM 656 C CA . PRO A 1 89 ? 20.564 -21.475 38.064 1.00 51.12 89 PRO A CA 1
ATOM 657 C C . PRO A 1 89 ? 19.355 -22.071 37.318 1.00 51.12 89 PRO A C 1
ATOM 659 O O . PRO A 1 89 ? 19.443 -22.282 36.109 1.00 51.12 89 PRO A O 1
ATOM 662 N N . SER A 1 90 ? 18.235 -22.347 38.001 1.00 50.28 90 SER A N 1
ATOM 663 C CA . SER A 1 90 ? 17.032 -22.945 37.409 1.00 50.28 90 SER A CA 1
ATOM 664 C C . SER A 1 90 ? 15.957 -21.938 36.970 1.00 50.28 90 SER A C 1
ATOM 666 O O . SER A 1 90 ? 14.952 -22.345 36.386 1.00 50.28 90 SER A O 1
ATOM 668 N N . ALA A 1 91 ? 16.174 -20.630 37.166 1.00 51.47 91 ALA A N 1
ATOM 669 C CA . ALA A 1 91 ? 15.243 -19.571 36.764 1.00 51.47 91 ALA A CA 1
ATOM 670 C C . ALA A 1 91 ? 15.745 -18.770 35.538 1.00 51.47 91 ALA A C 1
ATOM 672 O O . ALA A 1 91 ? 16.117 -17.596 35.671 1.00 51.47 91 ALA A O 1
ATOM 673 N N . PRO A 1 92 ? 15.746 -19.340 34.315 1.00 47.31 92 PRO A N 1
ATOM 674 C CA . PRO A 1 92 ? 16.238 -18.645 33.139 1.00 47.31 92 PRO A CA 1
ATOM 675 C C . PRO A 1 92 ? 15.319 -17.474 32.830 1.00 47.31 92 PRO A C 1
ATOM 677 O O . PRO A 1 92 ? 14.102 -17.608 32.680 1.00 47.31 92 PRO A O 1
ATOM 680 N N . GLY A 1 93 ? 15.897 -16.295 32.724 1.00 60.53 93 GLY A N 1
ATOM 681 C CA . GLY A 1 93 ? 15.220 -15.250 31.992 1.00 60.53 93 GLY A CA 1
ATOM 682 C C . GLY A 1 93 ? 15.964 -13.951 32.024 1.00 60.53 93 GLY A C 1
ATOM 683 O O . GLY A 1 93 ? 16.800 -13.667 32.879 1.00 60.53 93 GLY A O 1
ATOM 684 N N . GLU A 1 94 ? 15.661 -13.222 30.977 1.00 68.12 94 GLU A N 1
ATOM 685 C CA . GLU A 1 94 ? 16.376 -12.045 30.567 1.00 68.12 94 GLU A CA 1
ATOM 686 C C . GLU A 1 94 ? 16.006 -10.891 31.496 1.00 68.12 94 GLU A C 1
ATOM 688 O O . GLU A 1 94 ? 14.880 -10.799 31.995 1.00 68.12 94 GLU A O 1
ATOM 693 N N . ILE A 1 95 ? 16.988 -10.036 31.759 1.00 73.94 95 ILE A N 1
ATOM 694 C CA . ILE A 1 95 ? 16.791 -8.760 32.434 1.00 73.94 95 ILE A CA 1
ATOM 695 C C . ILE A 1 95 ? 17.007 -7.702 31.366 1.00 73.94 95 ILE A C 1
ATOM 697 O O . ILE A 1 95 ? 18.126 -7.532 30.876 1.00 73.94 95 ILE A O 1
ATOM 701 N N . TYR A 1 96 ? 15.936 -7.018 30.974 1.00 80.19 96 TYR A N 1
ATOM 702 C CA . TYR A 1 96 ? 16.041 -5.938 30.006 1.00 80.19 96 TYR A CA 1
ATOM 703 C C . TYR A 1 96 ? 16.657 -4.704 30.664 1.00 80.19 96 TYR A C 1
ATOM 705 O O . TYR A 1 96 ? 16.399 -4.382 31.826 1.00 80.19 96 TYR A O 1
ATOM 713 N N . TRP A 1 97 ? 17.485 -3.990 29.902 1.00 82.44 97 TRP A N 1
ATOM 714 C CA . TRP A 1 97 ? 18.203 -2.815 30.397 1.00 82.44 97 TRP A CA 1
ATOM 715 C C . TRP A 1 97 ? 17.256 -1.720 30.910 1.00 82.44 97 TRP A C 1
ATOM 717 O O . TRP A 1 97 ? 17.534 -1.079 31.921 1.00 82.44 97 TRP A O 1
ATOM 727 N N . THR A 1 98 ? 16.117 -1.531 30.242 1.00 82.31 98 THR A N 1
ATOM 728 C CA . THR A 1 98 ? 15.080 -0.565 30.631 1.00 82.31 98 THR A CA 1
ATOM 729 C C . THR A 1 98 ? 14.463 -0.892 31.985 1.00 82.31 98 THR A C 1
ATOM 731 O O . THR A 1 98 ? 14.244 0.011 32.794 1.00 82.31 98 THR A O 1
ATOM 734 N N . ASP A 1 99 ? 14.242 -2.176 32.258 1.00 81.69 99 ASP A N 1
ATOM 735 C CA . ASP A 1 99 ? 13.599 -2.649 33.484 1.00 81.69 99 ASP A CA 1
ATOM 736 C C . ASP A 1 99 ? 14.560 -2.504 34.660 1.00 81.69 99 ASP A C 1
ATOM 738 O O . ASP A 1 99 ? 14.185 -2.018 35.725 1.00 81.69 99 ASP A O 1
ATOM 742 N N . PHE A 1 100 ? 15.839 -2.812 34.432 1.00 85.69 100 PHE A N 1
ATOM 743 C CA . PHE A 1 100 ? 16.901 -2.565 35.400 1.00 85.69 100 PHE A CA 1
ATOM 744 C C . PHE A 1 100 ? 17.030 -1.073 35.750 1.00 85.69 100 PHE A C 1
ATOM 746 O O . PHE A 1 100 ? 17.051 -0.714 36.927 1.00 85.69 100 PHE A O 1
ATOM 753 N N . VAL A 1 101 ? 17.062 -0.181 34.751 1.00 86.56 101 VAL A N 1
ATOM 754 C CA . VAL A 1 101 ? 17.130 1.275 34.983 1.00 86.56 101 VAL A CA 1
ATOM 755 C C . VAL A 1 101 ? 15.910 1.772 35.766 1.00 86.56 101 VAL A C 1
ATOM 757 O O . VAL A 1 101 ? 16.048 2.601 36.672 1.00 86.56 101 VAL A O 1
ATOM 760 N N . SER A 1 102 ? 14.727 1.244 35.451 1.00 83.88 102 SER A N 1
ATOM 761 C CA . SER A 1 102 ? 13.471 1.615 36.108 1.00 83.88 102 SER A CA 1
ATOM 762 C C . SER A 1 102 ? 13.434 1.135 37.559 1.00 83.88 102 SER A C 1
ATOM 764 O O . SER A 1 102 ? 13.146 1.933 38.452 1.00 83.88 102 SER A O 1
ATOM 766 N N . ALA A 1 103 ? 13.842 -0.110 37.818 1.00 85.81 103 ALA A N 1
ATOM 767 C CA . ALA A 1 103 ? 13.958 -0.664 39.165 1.00 85.81 103 ALA A CA 1
ATOM 768 C C . ALA A 1 103 ? 14.971 0.113 40.022 1.00 85.81 103 ALA A C 1
ATOM 770 O O . ALA A 1 103 ? 14.695 0.432 41.178 1.00 85.81 103 ALA A O 1
ATOM 771 N N . MET A 1 104 ? 16.123 0.489 39.456 1.00 87.81 104 MET A N 1
ATOM 772 C CA . MET A 1 104 ? 17.124 1.309 40.153 1.00 87.81 104 MET A CA 1
ATOM 773 C C . MET A 1 104 ? 16.602 2.715 40.476 1.00 87.81 104 MET A C 1
ATOM 775 O O . MET A 1 104 ? 16.885 3.248 41.550 1.00 87.81 104 MET A O 1
ATOM 779 N N . THR A 1 105 ? 15.810 3.306 39.577 1.00 87.25 105 THR A N 1
ATOM 780 C CA . THR A 1 105 ? 15.154 4.600 39.817 1.00 87.25 105 THR A CA 1
ATOM 781 C C . THR A 1 105 ? 14.119 4.489 40.939 1.00 87.25 105 THR A C 1
ATOM 783 O O . THR A 1 105 ? 14.088 5.334 41.832 1.00 87.25 105 THR A O 1
ATOM 786 N N . GLU A 1 106 ? 13.321 3.416 40.947 1.00 87.69 106 GLU A N 1
ATOM 787 C CA . GLU A 1 106 ? 12.343 3.134 42.006 1.00 87.69 106 GLU A CA 1
ATOM 788 C C . GLU A 1 106 ? 13.017 2.909 43.367 1.00 87.69 106 GLU A C 1
ATOM 790 O O . GLU A 1 106 ? 12.545 3.405 44.387 1.00 87.69 106 GLU A O 1
ATOM 795 N N . ALA A 1 107 ? 14.179 2.253 43.375 1.00 86.25 107 ALA A N 1
ATOM 796 C CA . ALA A 1 107 ? 15.021 2.100 44.559 1.00 86.25 107 ALA A CA 1
ATOM 797 C C . ALA A 1 107 ? 15.645 3.426 45.054 1.00 86.25 107 ALA A C 1
ATOM 799 O O . ALA A 1 107 ? 16.395 3.435 46.032 1.00 86.25 107 ALA A O 1
ATOM 800 N N . GLY A 1 108 ? 15.350 4.556 44.401 1.00 85.94 108 GLY A N 1
ATOM 801 C CA . GLY A 1 108 ? 15.809 5.885 44.791 1.00 85.94 108 GLY A CA 1
ATOM 802 C C . GLY A 1 108 ? 17.201 6.234 44.270 1.00 85.94 108 GLY A C 1
ATOM 803 O O . GLY A 1 108 ? 17.877 7.078 44.864 1.00 85.94 108 GLY A O 1
ATOM 804 N N . CYS A 1 109 ? 17.670 5.588 43.199 1.00 87.44 109 CYS A N 1
ATOM 805 C CA . CYS A 1 109 ? 18.898 5.994 42.521 1.00 87.44 109 CYS A CA 1
ATOM 806 C C . CYS A 1 109 ? 18.611 7.083 41.482 1.00 87.44 109 CYS A C 1
ATOM 808 O O . CYS A 1 109 ? 17.707 6.975 40.660 1.00 87.44 109 CYS A O 1
ATOM 810 N N . SER A 1 110 ? 19.456 8.107 41.460 1.00 87.38 110 SER A N 1
ATOM 811 C CA . SER A 1 110 ? 19.609 8.995 40.308 1.00 87.38 110 SER A CA 1
ATOM 812 C C . SER A 1 110 ? 20.403 8.288 39.209 1.00 87.38 110 SER A C 1
ATOM 814 O O . SER A 1 110 ? 21.418 7.652 39.494 1.00 87.38 110 SER A O 1
ATOM 816 N N . VAL A 1 111 ? 19.952 8.402 37.960 1.00 88.44 111 VAL A N 1
ATOM 817 C CA . VAL A 1 111 ? 20.571 7.744 36.802 1.00 88.44 111 VAL A CA 1
ATOM 818 C C . VAL A 1 111 ? 21.145 8.802 35.873 1.00 88.44 111 VAL A C 1
ATOM 820 O O . VAL A 1 111 ? 20.425 9.679 35.399 1.00 88.44 111 VAL A O 1
ATOM 823 N N . MET A 1 112 ? 22.446 8.728 35.608 1.00 84.00 112 MET A N 1
ATOM 824 C CA . MET A 1 112 ? 23.155 9.671 34.745 1.00 84.00 112 MET A CA 1
ATOM 825 C C . MET A 1 112 ? 23.810 8.914 33.585 1.00 84.00 112 MET A C 1
ATOM 827 O O . MET A 1 112 ? 24.701 8.094 33.833 1.00 84.00 112 MET A O 1
ATOM 831 N N . PRO A 1 113 ? 23.403 9.163 32.327 1.00 79.94 113 PRO A N 1
ATOM 832 C CA . PRO A 1 113 ? 24.106 8.614 31.179 1.00 79.94 113 PRO A CA 1
ATOM 833 C C . PRO A 1 113 ? 25.502 9.240 31.083 1.00 79.94 113 PRO A C 1
ATOM 835 O O . PRO A 1 113 ? 25.666 10.458 31.169 1.00 79.94 113 PRO A O 1
ATOM 838 N N . GLY A 1 114 ? 26.511 8.392 30.925 1.00 70.56 114 GLY A N 1
ATOM 839 C CA . GLY A 1 114 ? 27.864 8.797 30.578 1.00 70.56 114 GLY A CA 1
ATOM 840 C C . GLY A 1 114 ? 28.041 8.974 29.072 1.00 70.56 114 GLY A C 1
ATOM 841 O O . GLY A 1 114 ? 27.154 8.658 28.281 1.00 70.56 114 GLY A O 1
ATOM 842 N N . GLY A 1 115 ? 29.210 9.454 28.644 1.00 59.62 115 GLY A N 1
ATOM 843 C CA . GLY A 1 115 ? 29.553 9.443 27.221 1.00 59.62 115 GLY A CA 1
ATOM 844 C C . GLY A 1 115 ? 29.713 8.004 26.712 1.00 59.62 115 GLY A C 1
ATOM 845 O O . GLY A 1 115 ? 30.617 7.298 27.143 1.00 59.62 115 GLY A O 1
ATOM 846 N N . GLY A 1 116 ? 28.861 7.553 25.789 1.00 70.81 116 GLY A N 1
ATOM 847 C CA . GLY A 1 116 ? 28.915 6.189 25.244 1.00 70.81 116 GLY A CA 1
ATOM 848 C C . GLY A 1 116 ? 27.954 5.221 25.942 1.00 70.81 116 GLY A C 1
ATOM 849 O O . GLY A 1 116 ? 26.778 5.533 26.100 1.00 70.81 116 GLY A O 1
ATOM 850 N N . SER A 1 117 ? 28.418 4.017 26.303 1.00 75.88 117 SER A N 1
ATOM 851 C CA . SER A 1 117 ? 27.558 2.934 26.817 1.00 75.88 117 SER A CA 1
ATOM 852 C C . SER A 1 117 ? 27.514 2.803 28.341 1.00 75.88 117 SER A C 1
ATOM 854 O O . SER A 1 117 ? 26.840 1.907 28.834 1.00 75.88 117 SER A O 1
ATOM 856 N N . TYR A 1 118 ? 28.207 3.642 29.114 1.00 82.31 118 TYR A N 1
ATOM 857 C CA . TYR A 1 118 ? 28.206 3.534 30.578 1.00 82.31 118 TYR A CA 1
ATOM 858 C C . TYR A 1 118 ? 27.177 4.463 31.231 1.00 82.31 118 TYR A C 1
ATOM 860 O O . TYR A 1 118 ? 26.915 5.566 30.756 1.00 82.31 118 TYR A O 1
ATOM 868 N N . PHE A 1 119 ? 26.602 4.009 32.339 1.00 88.00 119 PHE A N 1
ATOM 869 C CA . PHE A 1 119 ? 25.601 4.716 33.130 1.00 88.00 119 PHE A CA 1
ATOM 870 C C . PHE A 1 119 ? 26.022 4.716 34.592 1.00 88.00 119 PHE A C 1
ATOM 872 O O . PHE A 1 119 ? 26.380 3.673 35.143 1.00 88.00 119 PHE A O 1
ATOM 879 N N . THR A 1 120 ? 25.948 5.883 35.222 1.00 87.12 120 THR A N 1
ATOM 880 C CA . THR A 1 120 ? 26.228 6.051 36.647 1.00 87.12 120 THR A CA 1
ATOM 881 C C . THR A 1 120 ? 24.915 6.109 37.412 1.00 87.12 120 THR A C 1
ATOM 883 O O . THR A 1 120 ? 24.077 6.972 37.152 1.00 87.12 120 THR A O 1
ATOM 886 N N . PHE A 1 121 ? 24.764 5.225 38.388 1.00 90.81 121 PHE A N 1
ATOM 887 C CA . PHE A 1 121 ? 23.653 5.203 39.329 1.00 90.81 121 PHE A CA 1
ATOM 888 C C . PHE A 1 121 ? 24.158 5.727 40.664 1.00 90.81 121 PHE A C 1
ATOM 890 O O . PHE A 1 121 ? 25.166 5.232 41.168 1.00 90.81 121 PHE A O 1
ATOM 897 N N . ALA A 1 122 ? 23.494 6.729 41.233 1.00 88.38 122 ALA A N 1
ATOM 898 C CA . ALA A 1 122 ? 23.874 7.284 42.525 1.00 88.38 122 ALA A CA 1
ATOM 899 C C . ALA A 1 122 ? 22.691 7.368 43.489 1.00 88.38 122 ALA A C 1
ATOM 901 O O . ALA A 1 122 ? 21.648 7.919 43.142 1.00 88.38 122 ALA A O 1
ATOM 902 N N . HIS A 1 123 ? 22.887 6.876 44.708 1.00 88.75 123 HIS A N 1
ATOM 903 C CA . HIS A 1 123 ? 21.919 6.908 45.800 1.00 88.75 123 HIS A CA 1
ATOM 904 C C . HIS A 1 123 ? 22.478 7.729 46.962 1.00 88.75 123 HIS A C 1
ATOM 906 O O . HIS A 1 123 ? 23.675 7.674 47.241 1.00 88.75 123 HIS A O 1
ATOM 912 N N . ILE A 1 124 ? 21.623 8.494 47.633 1.00 84.81 124 ILE A N 1
ATOM 913 C CA . ILE A 1 124 ? 21.979 9.202 48.864 1.00 84.81 124 ILE A CA 1
ATOM 914 C C . ILE A 1 124 ? 21.309 8.454 50.006 1.00 84.81 124 ILE A C 1
ATOM 916 O O . ILE A 1 124 ? 20.084 8.340 50.030 1.00 84.81 124 ILE A O 1
ATOM 920 N N . ASP A 1 125 ? 22.110 7.925 50.923 1.00 81.12 125 ASP A N 1
ATOM 921 C CA . ASP A 1 125 ? 21.578 7.202 52.070 1.00 81.12 125 ASP A CA 1
ATOM 922 C C . ASP A 1 125 ? 20.982 8.145 53.127 1.00 81.12 125 ASP A C 1
ATOM 924 O O . ASP A 1 125 ? 21.020 9.374 53.026 1.00 81.12 125 ASP A O 1
ATOM 928 N N . ARG A 1 126 ? 20.423 7.561 54.190 1.00 75.00 126 ARG A N 1
ATOM 929 C CA . ARG A 1 126 ? 19.800 8.325 55.282 1.00 75.00 126 ARG A CA 1
ATOM 930 C C . ARG A 1 126 ? 20.792 9.187 56.070 1.00 75.00 126 ARG A C 1
ATOM 932 O O . ARG A 1 126 ? 20.356 10.127 56.727 1.00 75.00 126 ARG A O 1
ATOM 939 N N . SER A 1 127 ? 22.090 8.887 56.011 1.00 79.31 127 SER A N 1
ATOM 940 C CA . SER A 1 127 ? 23.154 9.723 56.581 1.00 79.31 127 SER A CA 1
ATOM 941 C C . SER A 1 127 ? 23.598 10.856 55.650 1.00 79.31 127 SER A C 1
ATOM 943 O O . SER A 1 127 ? 24.470 11.640 56.020 1.00 79.31 127 SER A O 1
ATOM 945 N N . GLY A 1 128 ? 22.998 10.978 54.461 1.00 76.94 128 GLY A N 1
ATOM 946 C CA . GLY A 1 128 ? 23.366 11.982 53.466 1.00 76.94 128 GLY A CA 1
ATOM 947 C C . GLY A 1 128 ? 24.628 11.625 52.677 1.00 76.94 128 GLY A C 1
ATOM 948 O O . GLY A 1 128 ? 25.115 12.452 51.904 1.00 76.94 128 GLY A O 1
ATOM 949 N N . GLN A 1 129 ? 25.164 10.411 52.837 1.00 83.50 129 GLN A N 1
ATOM 950 C CA . GLN A 1 129 ? 26.322 9.948 52.086 1.00 83.50 129 GLN A CA 1
ATOM 951 C C . GLN A 1 129 ? 25.885 9.496 50.689 1.00 83.50 129 GLN A C 1
ATOM 953 O O . GLN A 1 129 ? 24.929 8.736 50.521 1.00 83.50 129 GLN A O 1
ATOM 958 N N . LYS A 1 130 ? 26.601 9.974 49.666 1.00 85.38 130 LYS A N 1
ATOM 959 C CA . LYS A 1 130 ? 26.382 9.584 48.272 1.00 85.38 130 LYS A CA 1
ATOM 960 C C . LYS A 1 130 ? 27.154 8.306 47.955 1.00 85.38 130 LYS A C 1
ATOM 962 O O . LYS A 1 130 ? 28.381 8.291 48.015 1.00 85.38 130 LYS A O 1
ATOM 967 N N . HIS A 1 131 ? 26.432 7.288 47.515 1.00 85.56 131 HIS A N 1
ATOM 968 C CA . HIS A 1 131 ? 26.958 6.037 46.979 1.00 85.56 131 HIS A CA 1
ATOM 969 C C . HIS A 1 131 ? 26.755 6.027 45.469 1.00 85.56 131 HIS A C 1
ATOM 971 O O . HIS A 1 131 ? 25.695 6.432 44.994 1.00 85.56 131 HIS A O 1
ATOM 977 N N . SER A 1 132 ? 27.749 5.586 44.699 1.00 87.50 132 SER A N 1
ATOM 978 C CA . SER A 1 132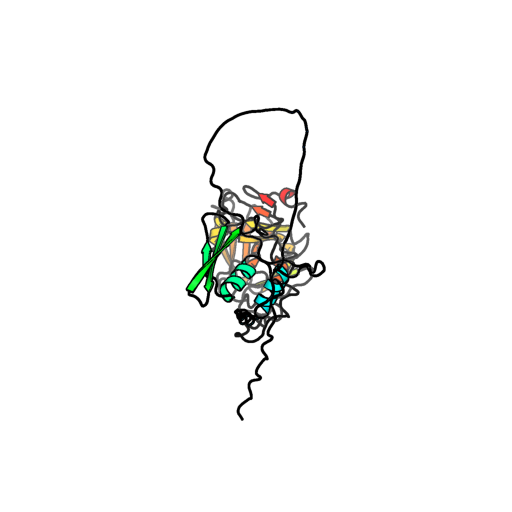 ? 27.639 5.514 43.240 1.00 87.50 132 SER A CA 1
ATOM 979 C C . SER A 1 132 ? 28.197 4.218 42.682 1.00 87.50 132 SER A C 1
ATOM 981 O O . SER A 1 132 ? 29.239 3.749 43.130 1.00 87.50 132 SER A O 1
ATOM 983 N N . MET A 1 133 ? 27.542 3.700 41.652 1.00 87.69 133 MET A N 1
ATOM 984 C CA . MET A 1 133 ? 27.957 2.524 40.894 1.00 87.69 133 MET A CA 1
ATOM 985 C C . MET A 1 133 ? 27.829 2.800 39.396 1.00 87.69 133 MET A C 1
ATOM 987 O O . MET A 1 133 ? 27.001 3.610 38.978 1.00 87.69 133 MET A O 1
ATOM 991 N N . VAL A 1 134 ? 28.660 2.145 38.588 1.00 84.38 134 VAL A N 1
ATOM 992 C CA . VAL A 1 134 ? 28.672 2.310 37.131 1.00 84.38 134 VAL A CA 1
ATOM 993 C C . VAL A 1 134 ? 28.377 0.972 36.480 1.00 84.38 134 VAL A C 1
ATOM 995 O O . VAL A 1 134 ? 29.045 -0.018 36.769 1.00 84.38 134 VAL A O 1
ATOM 998 N N . PHE A 1 135 ? 27.405 0.961 35.575 1.00 83.50 135 PHE A N 1
ATOM 999 C CA . PHE A 1 135 ? 27.112 -0.188 34.729 1.00 83.50 135 PHE A CA 1
ATOM 1000 C C . PHE A 1 135 ? 27.301 0.186 33.268 1.00 83.50 135 PHE A C 1
ATOM 1002 O O . PHE A 1 135 ? 26.910 1.269 32.833 1.00 83.50 135 PHE A O 1
ATOM 1009 N N . HIS A 1 136 ? 27.871 -0.730 32.495 1.00 80.12 136 HIS A N 1
ATOM 1010 C CA . HIS A 1 136 ? 27.842 -0.635 31.045 1.00 80.12 136 HIS A CA 1
ATOM 1011 C C . HIS A 1 136 ? 26.535 -1.234 30.537 1.00 80.12 136 HIS A C 1
ATOM 1013 O O . HIS A 1 136 ? 26.212 -2.381 30.848 1.00 80.12 136 HIS A O 1
ATOM 1019 N N . ARG A 1 137 ? 25.800 -0.462 29.737 1.00 79.19 137 ARG A N 1
ATOM 1020 C CA . ARG A 1 137 ? 24.685 -0.956 28.938 1.00 79.19 137 ARG A CA 1
ATOM 1021 C C . ARG A 1 137 ? 25.214 -2.090 28.051 1.00 79.19 137 ARG A C 1
ATOM 1023 O O . ARG A 1 137 ? 26.171 -1.850 27.306 1.00 79.19 137 ARG A O 1
ATOM 1030 N N . PRO A 1 138 ? 24.641 -3.303 28.132 1.00 66.88 138 PRO A N 1
ATOM 1031 C CA . PRO A 1 138 ? 25.080 -4.421 27.310 1.00 66.88 138 PRO A CA 1
ATOM 1032 C C . PRO A 1 138 ? 24.941 -4.070 25.821 1.00 66.88 138 PRO A C 1
ATOM 1034 O O . PRO A 1 138 ? 23.947 -3.469 25.412 1.00 66.88 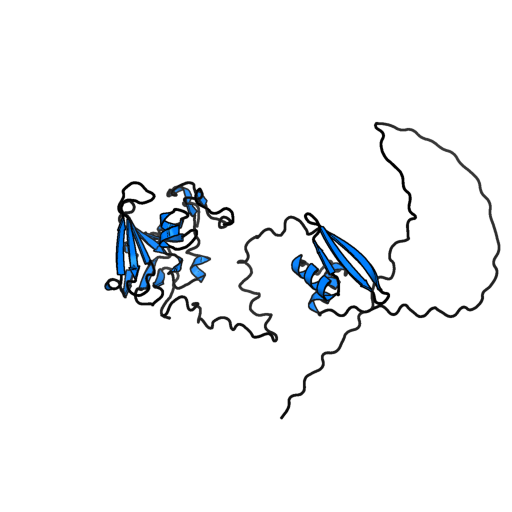138 PRO A O 1
ATOM 1037 N N . HIS A 1 139 ? 25.976 -4.398 25.040 1.00 52.53 139 HIS A N 1
ATOM 1038 C CA . HIS A 1 139 ? 26.024 -4.199 23.591 1.00 52.53 139 HIS A CA 1
ATOM 1039 C C . HIS A 1 139 ? 26.326 -5.537 22.881 1.00 52.53 139 HIS A C 1
ATOM 1041 O O . HIS A 1 139 ? 27.214 -6.260 23.340 1.00 52.53 139 HIS A O 1
ATOM 1047 N N . PRO A 1 140 ? 25.688 -5.844 21.738 1.00 50.84 140 PRO A N 1
ATOM 1048 C CA . PRO A 1 140 ? 24.590 -5.080 21.152 1.00 50.84 140 PRO A CA 1
ATOM 1049 C C . PRO A 1 140 ? 23.411 -5.086 22.127 1.00 50.84 140 PRO A C 1
ATOM 1051 O O . PRO A 1 140 ? 23.312 -5.966 22.984 1.00 50.84 140 PRO A O 1
ATOM 1054 N N . GLU A 1 141 ? 22.505 -4.112 22.021 1.00 45.00 141 GLU A N 1
ATOM 1055 C CA . GLU A 1 141 ? 21.149 -4.446 22.457 1.00 45.00 141 GLU A CA 1
ATOM 1056 C C . GLU A 1 141 ? 20.782 -5.783 21.785 1.00 45.00 141 GLU A C 1
ATOM 1058 O O . GLU A 1 141 ? 21.371 -6.137 20.755 1.00 45.00 141 GLU A O 1
ATOM 1063 N N . PRO A 1 142 ? 19.797 -6.545 22.259 1.00 41.16 142 PRO A N 1
ATOM 1064 C CA . PRO A 1 142 ? 18.967 -7.255 21.304 1.00 41.16 142 PRO A CA 1
ATOM 1065 C C . PRO A 1 142 ? 18.467 -6.191 20.310 1.00 41.16 142 PRO A C 1
ATOM 1067 O O . PRO A 1 142 ? 17.455 -5.530 20.519 1.00 41.16 142 PRO A O 1
ATOM 1070 N N . GLY A 1 143 ? 19.279 -5.916 19.291 1.00 30.16 143 GLY A N 1
ATOM 1071 C CA . GLY A 1 143 ? 19.007 -5.006 18.212 1.00 30.16 143 GLY A CA 1
ATOM 1072 C C . GLY A 1 143 ? 17.935 -5.723 17.445 1.00 30.16 143 GLY A C 1
ATOM 1073 O O . GLY A 1 143 ? 18.243 -6.654 16.715 1.00 30.16 143 GLY A O 1
ATOM 1074 N N . MET A 1 144 ? 16.697 -5.367 17.772 1.00 29.38 144 MET A N 1
ATOM 1075 C CA . MET A 1 144 ? 15.463 -5.746 17.106 1.00 29.38 144 MET A CA 1
ATOM 1076 C C . MET A 1 144 ? 15.562 -7.030 16.277 1.00 29.38 144 MET A C 1
ATOM 1078 O O . MET A 1 144 ? 15.541 -6.987 15.053 1.00 29.38 144 MET A O 1
ATOM 1082 N N . ILE A 1 145 ? 15.581 -8.179 16.952 1.00 29.70 145 ILE A N 1
ATOM 1083 C CA . ILE A 1 145 ? 14.908 -9.348 16.392 1.00 29.70 145 ILE A CA 1
ATOM 1084 C C . ILE A 1 145 ? 13.425 -9.153 16.734 1.00 29.70 145 ILE A C 1
ATOM 1086 O O . ILE A 1 145 ? 12.982 -9.407 17.851 1.00 29.70 145 ILE A O 1
ATOM 1090 N N . HIS A 1 146 ? 12.721 -8.554 15.773 1.00 29.41 146 HIS A N 1
ATOM 1091 C CA . HIS A 1 146 ? 11.288 -8.644 15.477 1.00 29.41 146 HIS A CA 1
ATOM 1092 C C . HIS A 1 146 ? 10.287 -8.694 16.670 1.00 29.41 146 HIS A C 1
ATOM 1094 O O . HIS A 1 146 ? 9.990 -9.775 17.190 1.00 29.41 146 HIS A O 1
ATOM 1100 N N . PRO A 1 147 ? 9.613 -7.583 17.047 1.00 28.80 147 PRO A N 1
ATOM 1101 C CA . PRO A 1 147 ? 8.539 -7.602 18.046 1.00 28.80 147 PRO A CA 1
ATOM 1102 C C . PRO A 1 147 ? 7.200 -8.139 17.499 1.00 28.80 147 PRO A C 1
ATOM 1104 O O . PRO A 1 147 ? 6.148 -7.600 17.823 1.00 28.80 147 PRO A O 1
ATOM 1107 N N . LEU A 1 148 ? 7.197 -9.220 16.707 1.00 34.03 148 LEU A N 1
ATOM 1108 C CA . LEU A 1 148 ? 5.943 -9.883 16.289 1.00 34.03 148 LEU A CA 1
ATOM 1109 C C . LEU A 1 148 ? 5.890 -11.395 16.505 1.00 34.03 148 LEU A C 1
ATOM 1111 O O . LEU A 1 148 ? 4.856 -11.990 16.238 1.00 34.03 148 LEU A O 1
ATOM 1115 N N . HIS A 1 149 ? 6.903 -12.024 17.108 1.00 34.38 149 HIS A N 1
ATOM 1116 C CA . HIS A 1 149 ? 6.762 -13.430 17.523 1.00 34.38 149 HIS A CA 1
ATOM 1117 C C . HIS A 1 149 ? 6.352 -13.631 18.994 1.00 34.38 149 HIS A C 1
ATOM 1119 O O . HIS A 1 149 ? 6.361 -14.754 19.497 1.00 34.38 149 HIS A O 1
ATOM 1125 N N . ARG A 1 150 ? 5.937 -12.563 19.698 1.00 33.56 150 ARG A N 1
ATOM 1126 C CA . ARG A 1 150 ? 5.366 -12.664 21.059 1.00 33.56 150 ARG A CA 1
ATOM 1127 C C . ARG A 1 150 ? 4.125 -11.805 21.345 1.00 33.56 150 ARG A C 1
ATOM 1129 O O . ARG A 1 150 ? 3.679 -11.780 22.490 1.00 33.56 150 ARG A O 1
ATOM 1136 N N . ILE A 1 151 ? 3.485 -11.196 20.342 1.00 35.84 151 ILE A N 1
ATOM 1137 C CA . ILE A 1 151 ? 2.188 -10.500 20.520 1.00 35.84 151 ILE A CA 1
ATOM 1138 C C . ILE A 1 151 ? 1.016 -11.454 20.244 1.00 35.84 151 ILE A C 1
ATOM 1140 O O . ILE A 1 151 ? 0.096 -11.171 19.491 1.00 35.84 151 ILE A O 1
ATOM 1144 N N . THR A 1 152 ? 1.036 -12.623 20.873 1.00 33.28 152 THR A N 1
ATOM 1145 C CA . THR A 1 152 ? -0.177 -13.458 20.963 1.00 33.28 152 THR A CA 1
ATOM 1146 C C . THR A 1 152 ? -0.391 -14.031 22.359 1.00 33.28 152 THR A C 1
ATOM 1148 O O . THR A 1 152 ? -1.518 -14.366 22.704 1.00 33.28 152 THR A O 1
ATOM 1151 N N . ASN A 1 153 ? 0.635 -14.034 23.226 1.00 32.97 153 ASN A N 1
ATOM 1152 C CA . ASN A 1 153 ? 0.541 -14.662 24.550 1.00 32.97 153 ASN A CA 1
ATOM 1153 C C . ASN A 1 153 ? 0.755 -13.729 25.758 1.00 32.97 153 ASN A C 1
ATOM 1155 O O . ASN A 1 153 ? 0.533 -14.166 26.883 1.00 32.97 153 ASN A O 1
ATOM 1159 N N . LEU A 1 154 ? 1.101 -12.447 25.569 1.00 34.84 154 LEU A N 1
ATOM 1160 C CA . LEU A 1 154 ? 1.279 -11.479 26.673 1.00 34.84 154 LEU A CA 1
ATOM 1161 C C . LEU A 1 154 ? 0.145 -10.450 26.818 1.00 34.84 154 LEU A C 1
ATOM 1163 O O . LEU A 1 154 ? 0.166 -9.640 27.736 1.00 34.84 154 LEU A O 1
ATOM 1167 N N . TYR A 1 155 ? -0.889 -10.515 25.974 1.00 29.27 155 TYR A N 1
ATOM 1168 C CA . TYR A 1 155 ? -2.036 -9.598 26.054 1.00 29.27 155 TYR A CA 1
ATOM 1169 C C . TYR A 1 155 ? -3.072 -9.981 27.129 1.00 29.27 155 TYR A C 1
ATOM 1171 O O . TYR A 1 155 ? -4.000 -9.223 27.393 1.00 29.27 155 TYR A O 1
ATOM 1179 N N . LYS A 1 156 ? -2.932 -11.151 27.772 1.00 32.59 156 LYS A N 1
ATOM 1180 C CA . LYS A 1 156 ? -3.904 -11.661 28.759 1.00 32.59 156 LYS A CA 1
ATOM 1181 C C . LYS A 1 156 ? -3.534 -11.410 30.229 1.00 32.59 156 LYS A C 1
ATOM 1183 O O . LYS A 1 156 ? -4.365 -11.690 31.086 1.00 32.59 156 LYS A O 1
ATOM 1188 N N . ALA A 1 157 ? -2.335 -10.908 30.548 1.00 33.72 157 ALA A N 1
ATOM 1189 C CA . ALA A 1 157 ? -1.816 -10.973 31.923 1.00 33.72 157 ALA A CA 1
ATOM 1190 C C . ALA A 1 157 ? -1.757 -9.650 32.716 1.00 33.72 157 ALA A C 1
ATOM 1192 O O . ALA A 1 157 ? -1.578 -9.711 33.930 1.00 33.72 157 ALA A O 1
ATOM 1193 N N . THR A 1 158 ? -1.953 -8.469 32.114 1.00 35.69 158 THR A N 1
ATOM 1194 C CA . THR A 1 158 ? -1.701 -7.205 32.842 1.00 35.69 158 THR A CA 1
ATOM 1195 C C . THR A 1 158 ? -2.720 -6.105 32.539 1.00 35.69 158 THR A C 1
ATOM 1197 O O . THR A 1 158 ? -2.433 -5.134 31.852 1.00 35.69 158 THR A O 1
ATOM 1200 N N . LEU A 1 159 ? -3.918 -6.209 33.121 1.00 35.03 159 LEU A N 1
ATOM 1201 C CA . LEU A 1 159 ? -4.763 -5.039 33.388 1.00 35.03 159 LEU A CA 1
ATOM 1202 C C . LEU A 1 159 ? -5.283 -5.086 34.829 1.00 35.03 159 LEU A C 1
ATOM 1204 O O . LEU A 1 159 ? -6.372 -5.574 35.119 1.00 35.03 159 LEU A O 1
ATOM 1208 N N . GLY A 1 160 ? -4.472 -4.539 35.735 1.00 32.47 160 GLY A N 1
ATOM 1209 C CA . GLY A 1 160 ? -4.853 -4.150 37.089 1.00 32.47 160 GLY A CA 1
ATOM 1210 C C . GLY A 1 160 ? -4.682 -2.639 37.265 1.00 32.47 160 GLY A C 1
ATOM 1211 O O . GLY A 1 160 ? -3.582 -2.165 37.501 1.00 32.47 160 GLY A O 1
ATOM 1212 N N . SER A 1 161 ? -5.794 -1.911 37.136 1.00 42.03 161 SER A N 1
ATOM 1213 C CA . SER A 1 161 ? -6.027 -0.507 37.523 1.00 42.03 161 SER A CA 1
ATOM 1214 C C . SER A 1 161 ? -5.086 0.584 36.982 1.00 42.03 161 SER A C 1
ATOM 1216 O O . SER A 1 161 ? -4.351 1.231 37.721 1.00 42.03 161 SER A O 1
ATOM 1218 N N . GLY A 1 162 ? -5.247 0.906 35.705 1.00 36.56 162 GLY A N 1
ATOM 1219 C CA . GLY A 1 162 ? -4.865 2.193 35.131 1.00 36.56 162 GLY A CA 1
ATOM 1220 C C . GLY A 1 162 ? -5.553 2.286 33.786 1.00 36.56 162 GLY A C 1
ATOM 1221 O O . GLY A 1 162 ? -5.056 1.688 32.847 1.00 36.56 162 GLY A O 1
ATOM 1222 N N . ARG A 1 163 ? -6.763 2.877 33.768 1.00 36.22 163 ARG A N 1
ATOM 1223 C CA . ARG A 1 163 ? -7.691 3.012 32.625 1.00 36.22 163 ARG A CA 1
ATOM 1224 C C . ARG A 1 163 ? -7.315 2.099 31.457 1.00 36.22 163 ARG A C 1
ATOM 1226 O O . ARG A 1 163 ? -6.588 2.522 30.567 1.00 36.22 163 ARG A O 1
ATOM 1233 N N . ALA A 1 164 ? -7.796 0.856 31.506 1.00 34.31 164 ALA A N 1
ATOM 1234 C CA . ALA A 1 164 ? -7.684 -0.061 30.387 1.00 34.31 164 ALA A CA 1
ATOM 1235 C C . ALA A 1 164 ? -8.054 0.705 29.110 1.00 34.31 164 ALA A C 1
ATOM 1237 O O . ALA A 1 164 ? -9.195 1.153 28.973 1.00 34.31 164 ALA A O 1
ATOM 1238 N N . MET A 1 165 ? -7.099 0.878 28.191 1.00 32.22 165 MET A N 1
ATOM 1239 C CA . MET A 1 165 ? -7.489 0.819 26.794 1.00 32.22 165 MET A CA 1
ATOM 1240 C C . MET A 1 165 ? -8.126 -0.552 26.689 1.00 32.22 165 MET A C 1
ATOM 1242 O O . MET A 1 165 ? -7.445 -1.574 26.756 1.00 32.22 165 MET A O 1
ATOM 1246 N N . THR A 1 166 ? -9.453 -0.579 26.645 1.00 36.81 166 THR A N 1
ATOM 1247 C CA . THR A 1 166 ? -10.125 -1.690 25.999 1.00 36.81 166 THR A CA 1
ATOM 1248 C C . THR A 1 166 ? -9.352 -1.908 24.696 1.00 36.81 166 THR A C 1
ATOM 1250 O O . THR A 1 166 ? -9.139 -0.912 23.989 1.00 36.81 166 THR A O 1
ATOM 1253 N N . PRO A 1 167 ? -8.897 -3.135 24.370 1.00 43.41 167 PRO A N 1
ATOM 1254 C CA . PRO A 1 167 ? -8.662 -3.454 22.968 1.00 43.41 167 PRO A CA 1
ATOM 1255 C C . PRO A 1 167 ? -9.864 -2.869 22.237 1.00 43.41 167 PRO A C 1
ATOM 1257 O O . PRO A 1 167 ? -10.983 -3.024 22.746 1.00 43.41 167 PRO A O 1
ATOM 1260 N N . PHE A 1 168 ? -9.654 -2.072 21.187 1.00 44.22 168 PHE A N 1
ATOM 1261 C CA . PHE A 1 168 ? -10.794 -1.664 20.374 1.00 44.22 168 PHE A CA 1
ATOM 1262 C C . PHE A 1 168 ? -11.599 -2.949 20.141 1.00 44.22 168 PHE A C 1
ATOM 1264 O O . PHE A 1 168 ? -11.016 -3.944 19.720 1.00 44.22 168 PHE A O 1
ATOM 1271 N N . ASP A 1 169 ? -12.856 -2.987 20.602 1.00 46.53 169 ASP A N 1
ATOM 1272 C CA . ASP A 1 169 ? -13.741 -4.141 20.421 1.00 46.53 169 ASP A CA 1
ATOM 1273 C C . ASP A 1 169 ? -14.116 -4.146 18.948 1.00 46.53 169 ASP A C 1
ATOM 1275 O O . ASP A 1 169 ? -15.146 -3.633 18.513 1.00 46.53 169 ASP A O 1
ATOM 1279 N N . ASP A 1 170 ? -13.144 -4.576 18.169 1.00 50.81 170 ASP A N 1
ATOM 1280 C CA . ASP A 1 170 ? -13.070 -4.398 16.743 1.00 50.81 170 ASP A CA 1
ATOM 1281 C C . ASP A 1 170 ? -13.611 -5.646 16.034 1.00 50.81 170 ASP A C 1
ATOM 1283 O O . ASP A 1 170 ? -13.653 -5.718 14.814 1.00 50.81 170 ASP A O 1
ATOM 1287 N N . LYS A 1 171 ? -14.107 -6.631 16.803 1.00 51.50 171 LYS A N 1
ATOM 1288 C CA . LYS A 1 171 ? -14.603 -7.918 16.300 1.00 51.50 171 LYS A CA 1
ATOM 1289 C C . LYS A 1 171 ? -13.613 -8.577 15.322 1.00 51.50 171 LYS A C 1
ATOM 1291 O O . LYS A 1 171 ? -14.044 -9.313 14.438 1.00 51.50 171 LYS A O 1
ATOM 1296 N N . GLY A 1 172 ? -12.309 -8.323 15.484 1.00 53.47 1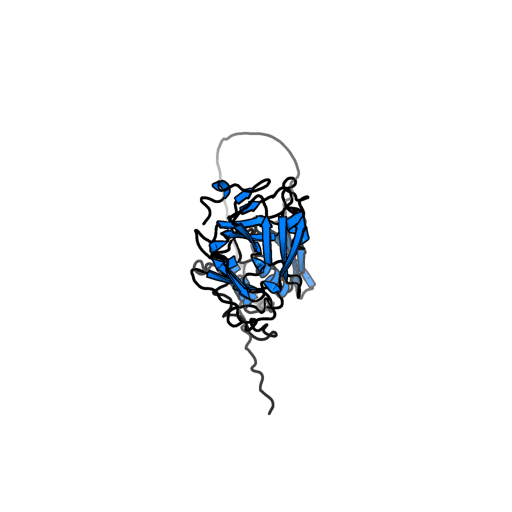72 GLY A N 1
ATOM 1297 C CA . GLY A 1 172 ? -11.252 -8.820 14.599 1.00 53.47 172 GLY A CA 1
ATOM 1298 C C . GLY A 1 172 ? -10.853 -7.878 13.456 1.00 53.47 172 GLY A C 1
ATOM 1299 O O . GLY A 1 172 ? -9.941 -8.215 12.711 1.00 53.47 172 GLY A O 1
ATOM 1300 N N . PHE A 1 173 ? -11.482 -6.708 13.329 1.00 53.19 173 PHE A N 1
ATOM 1301 C CA . PHE A 1 173 ? -11.163 -5.687 12.332 1.00 53.19 173 PHE A CA 1
ATOM 1302 C C . PHE A 1 173 ? -11.085 -4.318 13.005 1.00 53.19 173 PHE A C 1
ATOM 1304 O O . PHE A 1 173 ? -12.146 -3.757 13.299 1.00 53.19 173 PHE A O 1
ATOM 1311 N N . PRO A 1 174 ? -9.882 -3.736 13.215 1.00 55.22 174 PRO A N 1
ATOM 1312 C CA . PRO A 1 174 ? -9.767 -2.376 13.734 1.00 55.22 174 PRO A CA 1
ATOM 1313 C C . PRO A 1 174 ? -10.681 -1.473 12.902 1.00 55.22 174 PRO A C 1
ATOM 1315 O O . PRO A 1 174 ? -10.860 -1.726 11.712 1.00 55.22 174 PRO A O 1
ATOM 1318 N N . VAL A 1 175 ? -11.294 -0.442 13.492 1.00 54.44 175 VAL A N 1
ATOM 1319 C CA . VAL A 1 175 ? -12.115 0.519 12.731 1.00 54.44 175 VAL A CA 1
ATOM 1320 C C . VAL A 1 175 ? -11.189 1.294 11.776 1.00 54.44 175 VAL A C 1
ATOM 1322 O O . VAL A 1 175 ? -10.738 2.396 12.073 1.00 54.44 175 VAL A O 1
ATOM 1325 N N . ILE A 1 176 ? -10.833 0.663 10.655 1.00 55.75 176 ILE A N 1
ATOM 1326 C CA . ILE A 1 176 ? -9.884 1.116 9.625 1.00 55.75 176 ILE A CA 1
ATOM 1327 C C . ILE A 1 176 ? -10.610 2.031 8.621 1.00 55.75 176 ILE A C 1
ATOM 1329 O O . ILE A 1 176 ? -9.992 2.784 7.869 1.00 55.75 176 ILE A O 1
ATOM 1333 N N . GLN A 1 177 ? -11.942 2.000 8.643 1.00 63.69 177 GLN A N 1
ATOM 1334 C CA . GLN A 1 177 ? -12.846 2.628 7.689 1.00 63.69 177 GLN A CA 1
ATOM 1335 C C . GLN A 1 177 ? -14.220 2.877 8.330 1.00 63.69 177 GLN A C 1
ATOM 1337 O O . GLN A 1 177 ? -14.530 2.359 9.400 1.00 63.69 177 GLN A O 1
ATOM 1342 N N . LEU A 1 178 ? -15.056 3.681 7.670 1.00 73.69 178 LEU A N 1
ATOM 1343 C CA . LEU A 1 178 ? -16.417 3.986 8.126 1.00 73.69 178 LEU A CA 1
ATOM 1344 C C . LEU A 1 178 ? -17.424 2.840 7.895 1.00 73.69 178 LEU A C 1
ATOM 1346 O O . LEU A 1 178 ? -18.570 2.955 8.331 1.00 73.69 178 LEU A O 1
ATOM 1350 N N . SER A 1 179 ? -17.025 1.755 7.223 1.00 76.06 179 SER A N 1
ATOM 1351 C CA . SER A 1 179 ? -17.823 0.531 7.064 1.00 76.06 179 SER A CA 1
ATOM 1352 C C . SER A 1 179 ? -17.225 -0.651 7.825 1.00 76.06 179 SER A C 1
ATOM 1354 O O . SER A 1 179 ? -16.012 -0.784 7.915 1.00 76.06 179 SER A O 1
ATOM 1356 N N . ASN A 1 180 ? -18.094 -1.528 8.338 1.00 80.62 180 ASN A N 1
ATOM 1357 C CA . ASN A 1 180 ? -17.725 -2.695 9.153 1.00 80.62 180 ASN A CA 1
ATOM 1358 C C . ASN A 1 180 ? -18.086 -4.016 8.450 1.00 80.62 180 ASN A C 1
ATOM 1360 O O . ASN A 1 180 ? -18.586 -4.944 9.083 1.00 80.62 180 ASN A O 1
ATOM 1364 N N . ASP A 1 181 ? -17.916 -4.072 7.131 1.00 87.62 181 ASP A N 1
ATOM 1365 C CA . ASP A 1 181 ? -18.301 -5.207 6.281 1.00 87.62 181 ASP A CA 1
ATOM 1366 C C . ASP A 1 181 ? -17.117 -5.824 5.520 1.00 87.62 181 ASP A C 1
ATOM 1368 O O . ASP A 1 181 ? -17.309 -6.531 4.530 1.00 87.62 181 ASP A O 1
ATOM 1372 N N . GLY A 1 182 ? -15.894 -5.546 5.976 1.00 90.06 182 GLY A N 1
ATOM 1373 C CA . GLY A 1 182 ? -14.688 -6.198 5.481 1.00 90.06 182 GLY A CA 1
ATOM 1374 C C . GLY A 1 182 ? -14.578 -7.649 5.954 1.00 90.06 182 GLY A C 1
ATOM 1375 O O . GLY A 1 182 ? -15.079 -8.003 7.022 1.00 90.06 182 GLY A O 1
ATOM 1376 N N . TRP A 1 183 ? -13.938 -8.492 5.147 1.00 90.75 183 TRP A N 1
ATOM 1377 C CA . TRP A 1 183 ? -13.718 -9.905 5.440 1.00 90.75 183 TRP A CA 1
ATOM 1378 C C . TRP A 1 183 ? -12.489 -10.457 4.705 1.00 90.75 183 TRP A C 1
ATOM 1380 O O . TRP A 1 183 ? -11.991 -9.885 3.733 1.00 90.75 183 TRP A O 1
ATOM 1390 N N . SER A 1 184 ? -12.016 -11.610 5.166 1.00 94.12 184 SER A N 1
ATOM 1391 C CA . SER A 1 184 ? -10.953 -12.394 4.540 1.00 94.12 184 SER A CA 1
ATOM 1392 C C . SER A 1 184 ? -11.256 -13.891 4.635 1.00 94.12 184 SER A C 1
ATOM 1394 O O . SER A 1 184 ? -12.034 -14.344 5.477 1.00 94.12 184 SER A O 1
ATOM 1396 N N . THR A 1 185 ? -10.664 -14.649 3.718 1.00 93.81 185 THR A N 1
ATOM 1397 C CA . THR A 1 185 ? -10.644 -16.119 3.659 1.00 93.81 185 THR A CA 1
ATOM 1398 C C . THR A 1 185 ? -9.203 -16.572 3.415 1.00 93.81 185 THR A C 1
ATOM 1400 O O . THR A 1 185 ? -8.293 -15.741 3.391 1.00 93.81 185 THR A O 1
ATOM 1403 N N . ASP A 1 186 ? -8.970 -17.867 3.200 1.00 92.94 186 ASP A N 1
ATOM 1404 C CA . ASP A 1 186 ? -7.638 -18.355 2.830 1.00 92.94 186 ASP A CA 1
ATOM 1405 C C . ASP A 1 186 ? -7.249 -17.962 1.386 1.00 92.94 186 ASP A C 1
ATOM 1407 O O . ASP A 1 186 ? -6.058 -17.887 1.060 1.00 92.94 186 ASP A O 1
ATOM 1411 N N . GLU A 1 187 ? -8.235 -17.677 0.527 1.00 95.94 187 GLU A N 1
ATOM 1412 C CA . GLU A 1 187 ? -8.062 -17.473 -0.915 1.00 95.94 187 GLU A CA 1
ATOM 1413 C C . GLU A 1 187 ? -8.214 -16.018 -1.373 1.00 95.94 187 GLU A C 1
ATOM 1415 O O . GLU A 1 187 ? -7.549 -15.605 -2.328 1.00 95.94 187 GLU A O 1
ATOM 1420 N N . GLU A 1 188 ? -9.092 -15.243 -0.737 1.00 97.75 188 GLU A N 1
ATOM 1421 C CA . GLU A 1 188 ? -9.398 -13.856 -1.102 1.00 97.75 188 GLU A CA 1
ATOM 1422 C C . GLU A 1 188 ? -9.751 -12.991 0.121 1.00 97.75 188 GLU A C 1
ATOM 1424 O O . GLU A 1 188 ? -10.128 -13.494 1.181 1.00 97.75 188 GLU A O 1
ATOM 1429 N N . ALA A 1 189 ? -9.608 -11.674 -0.020 1.00 97.00 189 ALA A N 1
ATOM 1430 C CA . ALA A 1 189 ? -9.936 -10.696 1.015 1.00 97.00 189 ALA A CA 1
ATOM 1431 C C . ALA A 1 189 ? -10.524 -9.422 0.415 1.00 97.00 189 ALA A C 1
ATOM 1433 O O . ALA A 1 189 ? -10.334 -9.141 -0.772 1.00 97.00 189 ALA A O 1
ATOM 1434 N N . THR A 1 190 ? -11.209 -8.629 1.235 1.00 97.19 190 THR A N 1
ATOM 1435 C CA . THR A 1 190 ? -11.718 -7.322 0.823 1.00 97.19 190 THR A CA 1
ATOM 1436 C C . THR A 1 190 ? -10.705 -6.204 1.031 1.00 97.19 190 THR A C 1
ATOM 1438 O O . THR A 1 190 ? -9.882 -6.221 1.950 1.00 97.19 190 THR A O 1
ATOM 1441 N N . ALA A 1 191 ? -10.788 -5.199 0.163 1.00 96.88 191 ALA A N 1
ATOM 1442 C CA . ALA A 1 191 ? -10.118 -3.923 0.341 1.00 96.88 191 ALA A CA 1
ATOM 1443 C C . ALA A 1 191 ? -11.095 -2.774 0.126 1.00 96.88 191 ALA A C 1
ATOM 1445 O O . ALA A 1 191 ? -11.705 -2.663 -0.944 1.00 96.88 191 ALA A O 1
ATOM 1446 N N . THR A 1 192 ? -11.206 -1.892 1.111 1.00 96.81 192 THR A N 1
ATOM 1447 C CA . THR A 1 192 ? -12.219 -0.846 1.128 1.00 96.81 192 THR A CA 1
ATOM 1448 C C . THR A 1 192 ? -11.601 0.542 1.294 1.00 96.81 192 THR A C 1
ATOM 1450 O O . THR A 1 192 ? -10.590 0.753 1.965 1.00 96.81 192 THR A O 1
ATOM 1453 N N . CYS A 1 193 ? -12.188 1.535 0.624 1.00 96.88 193 CYS A N 1
ATOM 1454 C CA . CYS A 1 193 ? -11.790 2.928 0.813 1.00 96.88 193 CYS A CA 1
ATOM 1455 C C . CYS A 1 193 ? -12.177 3.429 2.214 1.00 96.88 193 CYS A C 1
ATOM 1457 O O . CYS A 1 193 ? -13.097 2.902 2.833 1.00 96.88 193 CYS A O 1
ATOM 1459 N N . PHE A 1 194 ? -11.570 4.525 2.673 1.00 94.56 194 PHE A N 1
ATOM 1460 C CA . PHE A 1 194 ? -11.786 5.028 4.035 1.00 94.56 194 PHE A CA 1
ATOM 1461 C C . PHE A 1 194 ? -13.264 5.288 4.388 1.00 94.56 194 PHE A C 1
ATOM 1463 O O . PHE A 1 194 ? -13.691 4.999 5.501 1.00 94.56 194 PHE A O 1
ATOM 1470 N N . CYS A 1 195 ? -14.073 5.805 3.455 1.00 95.25 195 CYS A N 1
ATOM 1471 C CA . CYS A 1 195 ? -15.497 6.054 3.711 1.00 95.25 195 CYS A CA 1
ATOM 1472 C C . CYS A 1 195 ? -16.420 4.861 3.433 1.00 95.25 195 CYS A C 1
ATOM 1474 O O . CYS A 1 195 ? -17.635 5.020 3.513 1.00 95.25 195 CYS A O 1
ATOM 1476 N N . GLY A 1 196 ? -15.886 3.710 3.024 1.00 94.44 196 GLY A N 1
ATOM 1477 C CA . GLY A 1 196 ? -16.690 2.527 2.725 1.00 94.44 196 GLY A CA 1
ATOM 1478 C C . GLY A 1 196 ? -17.393 2.510 1.369 1.00 94.44 196 GLY A C 1
ATOM 1479 O O . GLY A 1 196 ? -17.985 1.500 1.011 1.00 94.44 196 GLY A O 1
ATOM 1480 N N . ALA A 1 197 ? -17.345 3.591 0.586 1.00 96.81 197 ALA A N 1
ATOM 1481 C CA . ALA A 1 197 ? -18.111 3.703 -0.660 1.00 96.81 197 ALA A CA 1
ATOM 1482 C C . ALA A 1 197 ? -17.604 2.785 -1.787 1.00 96.81 197 ALA A C 1
ATOM 1484 O O . ALA A 1 197 ? -18.395 2.355 -2.620 1.00 96.81 197 ALA A O 1
ATOM 1485 N N . VAL A 1 198 ? -16.303 2.485 -1.809 1.00 98.44 198 VAL A N 1
ATOM 1486 C CA . VAL A 1 198 ? -15.649 1.588 -2.772 1.00 98.44 198 VAL A CA 1
ATOM 1487 C C . VAL A 1 198 ? -15.106 0.381 -2.029 1.00 98.44 198 VAL A C 1
ATOM 1489 O O . VAL A 1 198 ? -14.301 0.572 -1.120 1.00 98.44 198 VAL A O 1
ATOM 1492 N N . GLN A 1 199 ? -15.490 -0.823 -2.452 1.00 97.88 199 GLN A N 1
ATOM 1493 C CA . GLN A 1 199 ? -14.949 -2.083 -1.940 1.00 97.88 199 GLN A CA 1
ATOM 1494 C C . GLN A 1 199 ? -14.590 -3.012 -3.096 1.00 97.88 199 GLN A C 1
ATOM 1496 O O . GLN A 1 199 ? -15.350 -3.171 -4.057 1.00 97.88 199 GLN A O 1
ATOM 1501 N N . LEU A 1 200 ? -13.427 -3.636 -2.970 1.00 98.44 200 LEU A N 1
ATOM 1502 C CA . LEU A 1 200 ? -12.865 -4.604 -3.899 1.00 98.44 200 LEU A CA 1
ATOM 1503 C C . LEU A 1 200 ? -12.689 -5.951 -3.197 1.00 98.44 200 LEU A C 1
ATOM 1505 O O . LEU A 1 200 ? -12.576 -5.989 -1.975 1.00 98.44 200 LEU A O 1
ATOM 1509 N N . VAL A 1 201 ? -12.590 -7.026 -3.973 1.00 98.50 201 VAL A N 1
ATOM 1510 C CA . VAL A 1 201 ? -12.091 -8.331 -3.521 1.00 98.50 201 VAL A CA 1
ATOM 1511 C C . VAL A 1 201 ? -10.829 -8.672 -4.301 1.00 98.50 201 VAL A C 1
ATOM 1513 O O . VAL A 1 201 ? -10.837 -8.638 -5.536 1.00 98.50 201 VAL A O 1
ATOM 1516 N N . LEU A 1 202 ? -9.753 -8.972 -3.572 1.00 98.38 202 LEU A N 1
ATOM 1517 C CA . LEU A 1 202 ? -8.441 -9.325 -4.104 1.00 98.38 202 LEU A CA 1
ATOM 1518 C C . LEU A 1 202 ? -8.063 -10.778 -3.764 1.00 98.38 202 LEU A C 1
ATOM 1520 O O . LEU A 1 202 ? -8.403 -11.260 -2.684 1.00 98.38 202 LEU A O 1
ATOM 1524 N N . PRO A 1 203 ? -7.315 -11.463 -4.644 1.00 98.19 203 PRO A N 1
ATOM 1525 C CA . PRO A 1 203 ? -6.773 -12.790 -4.368 1.00 98.19 203 PRO A CA 1
ATOM 1526 C C . PRO A 1 203 ? -5.605 -12.735 -3.368 1.00 98.19 203 PRO A C 1
ATOM 1528 O O . PRO A 1 203 ? -4.806 -11.797 -3.379 1.00 98.19 203 PRO A O 1
ATOM 1531 N N . LEU A 1 204 ? -5.447 -13.794 -2.572 1.00 97.19 204 LEU A N 1
ATOM 1532 C CA . LEU A 1 204 ? -4.347 -14.001 -1.615 1.00 97.19 204 LEU A CA 1
ATOM 1533 C C . LEU A 1 204 ? -3.326 -15.054 -2.074 1.00 97.19 204 LEU A C 1
ATOM 1535 O O . LEU A 1 204 ? -2.398 -15.402 -1.340 1.00 97.19 204 LEU A O 1
ATOM 1539 N N . GLN A 1 205 ? -3.482 -15.568 -3.295 1.00 95.19 205 GLN A N 1
ATOM 1540 C CA . GLN A 1 205 ? -2.625 -16.607 -3.857 1.00 95.19 205 GLN A CA 1
ATOM 1541 C C . GLN A 1 205 ? -2.435 -16.467 -5.369 1.00 95.19 205 GLN A C 1
ATOM 1543 O O . GLN A 1 205 ? -3.225 -15.829 -6.073 1.00 95.19 205 GLN A O 1
ATOM 1548 N N . LYS A 1 206 ? -1.370 -17.095 -5.876 1.00 93.94 206 LYS A N 1
ATOM 1549 C CA . LYS A 1 206 ? -1.129 -17.240 -7.316 1.00 93.94 206 LYS A CA 1
ATOM 1550 C C . LYS A 1 206 ? -2.283 -18.032 -7.970 1.00 93.94 206 LYS A C 1
ATOM 1552 O O . LYS A 1 206 ? -2.877 -18.889 -7.318 1.00 93.94 206 LYS A O 1
ATOM 1557 N N . PRO A 1 207 ? -2.599 -17.778 -9.253 1.00 95.12 207 PRO A N 1
ATOM 1558 C CA . PRO A 1 207 ? -1.950 -16.815 -10.151 1.00 95.12 207 PRO A CA 1
ATOM 1559 C C . PRO A 1 207 ? -2.501 -15.380 -10.029 1.00 95.12 207 PRO A C 1
ATOM 1561 O O . PRO A 1 207 ? -2.026 -14.493 -10.729 1.00 95.12 207 PRO A O 1
ATOM 1564 N N . GLY A 1 208 ? -3.499 -15.144 -9.169 1.00 96.69 208 GLY A N 1
ATOM 1565 C CA . GLY A 1 208 ? -4.133 -13.834 -9.021 1.00 96.69 208 GLY A CA 1
ATOM 1566 C C . GLY A 1 208 ? -3.265 -12.814 -8.282 1.00 96.69 208 GLY A C 1
ATOM 1567 O O . GLY A 1 208 ? -3.164 -11.669 -8.718 1.00 96.69 208 GLY A O 1
ATOM 1568 N N . LEU A 1 209 ? -2.625 -13.229 -7.186 1.00 96.75 209 LEU A N 1
ATOM 1569 C CA . LEU A 1 209 ? -1.659 -12.431 -6.429 1.00 96.75 209 LEU A CA 1
ATOM 1570 C C . LEU A 1 209 ? -0.281 -12.526 -7.099 1.00 96.75 209 LEU A C 1
ATOM 1572 O O . LEU A 1 209 ? 0.376 -13.564 -7.023 1.00 96.75 209 LEU A O 1
ATOM 1576 N N . VAL A 1 210 ? 0.140 -11.454 -7.775 1.00 95.75 210 VAL A N 1
ATOM 1577 C CA . VAL A 1 210 ? 1.358 -11.433 -8.602 1.00 95.75 210 VAL A CA 1
ATOM 1578 C C . VAL A 1 210 ? 2.592 -11.076 -7.778 1.00 95.75 210 VAL A C 1
ATOM 1580 O O . VAL A 1 210 ? 3.593 -11.780 -7.854 1.00 95.75 210 VAL A O 1
ATOM 1583 N N . ASN A 1 211 ? 2.539 -9.989 -7.000 1.00 95.44 211 ASN A N 1
ATOM 1584 C CA . ASN A 1 211 ? 3.620 -9.610 -6.083 1.00 95.44 211 ASN A CA 1
ATOM 1585 C C . ASN A 1 211 ? 3.130 -8.705 -4.946 1.00 95.44 211 ASN A C 1
ATOM 1587 O O . ASN A 1 211 ? 2.047 -8.116 -5.016 1.00 95.44 211 ASN A O 1
ATOM 1591 N N . ARG A 1 212 ? 3.973 -8.557 -3.921 1.00 96.62 212 ARG A N 1
ATOM 1592 C CA . ARG A 1 212 ? 3.780 -7.652 -2.778 1.00 96.62 212 ARG A CA 1
ATOM 1593 C C . ARG A 1 212 ? 5.061 -6.854 -2.580 1.00 96.62 212 ARG A C 1
ATOM 1595 O O . ARG A 1 212 ? 6.126 -7.447 -2.429 1.00 96.62 212 ARG A O 1
ATOM 1602 N N . HIS A 1 213 ? 4.998 -5.528 -2.599 1.00 97.12 213 HIS A N 1
ATOM 1603 C CA . HIS A 1 213 ? 6.218 -4.720 -2.583 1.00 97.12 213 HIS A CA 1
ATOM 1604 C C . HIS A 1 213 ? 6.051 -3.359 -1.906 1.00 97.12 213 HIS A C 1
ATOM 1606 O O . HIS A 1 213 ? 5.016 -2.694 -2.024 1.00 97.12 213 HIS A O 1
ATOM 1612 N N . ILE A 1 214 ? 7.126 -2.897 -1.270 1.00 97.62 214 ILE A N 1
ATOM 1613 C CA . ILE A 1 214 ? 7.282 -1.505 -0.848 1.00 97.62 214 ILE A CA 1
ATOM 1614 C C . ILE A 1 214 ? 7.970 -0.730 -1.963 1.00 97.62 214 ILE A C 1
ATOM 1616 O O . ILE A 1 214 ? 8.957 -1.174 -2.545 1.00 97.62 214 ILE A O 1
ATOM 1620 N N . CYS A 1 215 ? 7.450 0.450 -2.277 1.00 96.50 215 CYS A N 1
ATOM 1621 C CA . CYS A 1 215 ? 8.027 1.320 -3.289 1.00 96.50 215 CYS A CA 1
ATOM 1622 C C . CYS A 1 215 ? 8.418 2.673 -2.697 1.00 96.50 215 CYS A C 1
ATOM 1624 O O . CYS A 1 215 ? 7.564 3.412 -2.198 1.00 96.50 215 CYS A O 1
ATOM 1626 N N . HIS A 1 216 ? 9.698 3.019 -2.841 1.00 96.50 216 HIS A N 1
ATOM 1627 C CA . HIS A 1 216 ? 10.295 4.269 -2.355 1.00 96.50 216 HIS A CA 1
ATOM 1628 C C . HIS A 1 216 ? 10.349 5.375 -3.420 1.00 96.50 216 HIS A C 1
ATOM 1630 O O . HIS A 1 216 ? 10.891 6.461 -3.193 1.00 96.50 216 HIS A O 1
ATOM 1636 N N . CYS A 1 217 ? 9.784 5.140 -4.611 1.00 93.88 217 CYS A N 1
ATOM 1637 C CA . CYS A 1 217 ? 9.834 6.125 -5.686 1.00 93.88 217 CYS A CA 1
ATOM 1638 C C . CYS A 1 217 ? 9.063 7.412 -5.348 1.00 93.88 217 CYS A C 1
ATOM 1640 O O . CYS A 1 217 ? 8.147 7.432 -4.522 1.00 93.88 217 CYS A O 1
ATOM 1642 N N . THR A 1 218 ? 9.408 8.510 -6.024 1.00 92.00 218 THR A N 1
ATOM 1643 C CA . THR A 1 218 ? 8.805 9.825 -5.753 1.00 92.00 218 THR A CA 1
ATOM 1644 C C . THR A 1 218 ? 7.297 9.846 -5.978 1.00 92.00 218 THR A C 1
ATOM 1646 O O . THR A 1 218 ? 6.593 10.493 -5.207 1.00 92.00 218 THR A O 1
ATOM 1649 N N . ASP A 1 219 ? 6.792 9.115 -6.976 1.00 93.00 219 ASP A N 1
ATOM 1650 C CA . ASP A 1 219 ? 5.352 8.992 -7.217 1.00 93.00 219 ASP A CA 1
ATOM 1651 C C . ASP A 1 219 ? 4.666 8.352 -6.011 1.00 93.00 219 ASP A C 1
ATOM 1653 O O . ASP A 1 219 ? 3.729 8.927 -5.471 1.00 93.00 219 ASP A O 1
ATOM 1657 N N . CYS A 1 220 ? 5.153 7.190 -5.563 1.00 93.62 220 CYS A N 1
ATOM 1658 C CA . CYS A 1 220 ? 4.588 6.452 -4.434 1.00 93.62 220 CYS A CA 1
ATOM 1659 C C . CYS A 1 220 ? 4.613 7.270 -3.141 1.00 93.62 220 CYS A C 1
ATOM 1661 O O . CYS A 1 220 ? 3.621 7.276 -2.414 1.00 93.62 220 CYS A O 1
ATOM 1663 N N . ARG A 1 221 ? 5.679 8.047 -2.920 1.00 93.81 221 ARG A N 1
ATOM 1664 C CA . ARG A 1 221 ? 5.771 8.988 -1.796 1.00 93.81 221 ARG A CA 1
ATOM 1665 C C . ARG A 1 221 ? 4.703 10.078 -1.848 1.00 93.81 221 ARG A C 1
ATOM 1667 O O . ARG A 1 221 ? 4.070 10.391 -0.845 1.00 93.81 221 ARG A O 1
ATOM 1674 N N . LYS A 1 222 ? 4.494 10.669 -3.026 1.00 92.50 222 LYS A N 1
ATOM 1675 C CA . LYS A 1 222 ? 3.551 11.780 -3.212 1.00 92.50 222 LYS A CA 1
ATOM 1676 C C . LYS A 1 222 ? 2.097 11.325 -3.193 1.00 92.50 222 LYS A C 1
ATOM 1678 O O . LYS A 1 222 ? 1.288 11.955 -2.527 1.00 92.50 222 LYS A O 1
ATOM 1683 N N . ILE A 1 223 ? 1.767 10.240 -3.889 1.00 92.75 223 ILE A N 1
ATOM 1684 C CA . ILE A 1 223 ? 0.386 9.741 -3.974 1.00 92.75 223 ILE A CA 1
ATOM 1685 C C . ILE A 1 223 ? -0.063 9.037 -2.692 1.00 92.75 223 ILE A C 1
ATOM 1687 O O . ILE A 1 223 ? -1.255 8.980 -2.421 1.00 92.75 223 ILE A O 1
ATOM 1691 N N . GLY A 1 224 ? 0.878 8.474 -1.929 1.00 88.75 224 GLY A N 1
ATOM 1692 C CA . GLY A 1 224 ? 0.605 7.859 -0.635 1.00 88.75 224 GLY A CA 1
ATOM 1693 C C . GLY A 1 224 ? 0.668 8.818 0.546 1.00 88.75 224 GLY A C 1
ATOM 1694 O O . GLY A 1 224 ? 0.322 8.412 1.647 1.00 88.75 224 GLY A O 1
ATOM 1695 N N . SER A 1 225 ? 1.128 10.058 0.338 1.00 91.75 225 SER A N 1
ATOM 1696 C CA . SER A 1 225 ? 1.409 11.021 1.415 1.00 91.75 225 SER A CA 1
ATOM 1697 C C . SER A 1 225 ? 2.281 10.434 2.538 1.00 91.75 225 SER A C 1
ATOM 1699 O O . SER A 1 225 ? 2.113 10.764 3.709 1.00 91.75 225 SER A O 1
ATOM 1701 N N . ALA A 1 226 ? 3.224 9.564 2.170 1.00 92.50 226 ALA A N 1
ATOM 1702 C CA . ALA A 1 226 ? 4.090 8.811 3.073 1.00 92.50 226 ALA A CA 1
ATOM 1703 C C . ALA A 1 226 ? 5.518 8.717 2.503 1.00 92.50 226 ALA A C 1
ATOM 1705 O O . ALA A 1 226 ? 5.781 9.100 1.362 1.00 92.50 226 ALA A O 1
ATOM 1706 N N . PHE A 1 227 ? 6.480 8.234 3.293 1.00 92.19 227 PHE A N 1
ATOM 1707 C CA . PHE A 1 227 ? 7.878 8.110 2.844 1.00 92.19 227 PHE A CA 1
ATOM 1708 C C . PHE A 1 227 ? 8.138 6.901 1.935 1.00 92.19 227 PHE A C 1
ATOM 1710 O O . PHE A 1 227 ? 9.161 6.867 1.256 1.00 92.19 227 PHE A O 1
ATOM 1717 N N . TYR A 1 228 ? 7.176 5.989 1.849 1.00 94.88 228 TYR A N 1
ATOM 1718 C CA . TYR A 1 228 ? 7.083 4.893 0.892 1.00 94.88 228 TYR A CA 1
ATOM 1719 C C . TYR A 1 228 ? 5.624 4.452 0.803 1.00 94.88 228 TYR A C 1
ATOM 1721 O O . TYR A 1 228 ? 4.782 4.927 1.563 1.00 94.88 228 TYR A O 1
ATOM 1729 N N . GLN A 1 229 ? 5.317 3.553 -0.126 1.00 95.88 229 GLN A N 1
ATOM 1730 C CA . GLN A 1 229 ? 3.982 2.974 -0.222 1.00 95.88 229 GLN A CA 1
ATOM 1731 C C . GLN A 1 229 ? 4.055 1.456 -0.311 1.00 95.88 229 GLN A C 1
ATOM 1733 O O . GLN A 1 229 ? 4.836 0.937 -1.112 1.00 95.88 229 GLN A O 1
ATOM 1738 N N . ALA A 1 230 ? 3.212 0.774 0.462 1.00 96.56 230 ALA A N 1
ATOM 1739 C CA . ALA A 1 230 ? 3.006 -0.666 0.371 1.00 96.56 230 ALA A CA 1
ATOM 1740 C C . ALA A 1 230 ? 1.960 -0.982 -0.703 1.00 96.56 230 ALA A C 1
ATOM 1742 O O . ALA A 1 230 ? 0.884 -0.373 -0.741 1.00 96.56 230 ALA A O 1
ATOM 1743 N N . ASN A 1 231 ? 2.295 -1.898 -1.609 1.00 97.62 231 ASN A N 1
ATOM 1744 C CA . ASN A 1 231 ? 1.457 -2.232 -2.752 1.00 97.62 231 ASN A CA 1
ATOM 1745 C C . ASN A 1 231 ? 1.359 -3.740 -2.955 1.00 97.62 231 ASN A C 1
ATOM 1747 O O . ASN A 1 231 ? 2.283 -4.493 -2.639 1.00 97.62 231 ASN A O 1
ATOM 1751 N N . ILE A 1 232 ? 0.259 -4.144 -3.580 1.00 97.38 232 ILE A N 1
ATOM 1752 C CA . ILE A 1 232 ? 0.019 -5.505 -4.047 1.00 97.38 232 ILE A CA 1
ATOM 1753 C C . ILE A 1 232 ? -0.301 -5.427 -5.535 1.00 97.38 232 ILE A C 1
ATOM 1755 O O . ILE A 1 232 ? -1.154 -4.638 -5.939 1.00 97.38 232 ILE A O 1
ATOM 1759 N N . THR A 1 233 ? 0.364 -6.230 -6.356 1.00 97.75 233 THR A N 1
ATOM 1760 C CA . THR A 1 233 ? 0.002 -6.366 -7.771 1.00 97.75 233 THR A CA 1
ATOM 1761 C C . THR A 1 233 ? -0.889 -7.583 -7.935 1.00 97.75 233 THR A C 1
ATOM 1763 O O . THR A 1 233 ? -0.514 -8.685 -7.535 1.00 97.75 233 THR A O 1
ATOM 1766 N N . VAL A 1 234 ? -2.055 -7.383 -8.539 1.00 98.25 234 VAL A N 1
ATOM 1767 C CA . VAL A 1 234 ? -3.011 -8.445 -8.854 1.00 98.25 234 VAL A CA 1
ATOM 1768 C C . VAL A 1 234 ? -3.263 -8.505 -10.352 1.00 98.25 234 VAL A C 1
ATOM 1770 O O . VAL A 1 234 ? -3.253 -7.478 -11.035 1.00 98.25 234 VAL A O 1
ATOM 1773 N N . ALA A 1 235 ? -3.497 -9.707 -10.867 1.00 98.25 235 ALA A N 1
ATOM 1774 C CA . ALA A 1 235 ? -3.950 -9.893 -12.236 1.00 98.25 235 ALA A CA 1
ATOM 1775 C C . ALA A 1 235 ? -5.415 -9.444 -12.365 1.00 98.25 235 ALA A C 1
ATOM 1777 O O . ALA A 1 235 ? -6.260 -9.833 -11.557 1.00 98.25 235 ALA A O 1
ATOM 1778 N N . ASP A 1 236 ? -5.721 -8.654 -13.397 1.00 98.06 236 ASP A N 1
ATOM 1779 C CA . ASP A 1 236 ? -7.042 -8.040 -13.592 1.00 98.06 236 ASP A CA 1
ATOM 1780 C C . ASP A 1 236 ? -8.218 -9.036 -13.535 1.00 98.06 236 ASP A C 1
ATOM 1782 O O . ASP A 1 236 ? -9.214 -8.699 -12.898 1.00 98.06 236 ASP A O 1
ATOM 1786 N N . PRO A 1 237 ? -8.134 -10.264 -14.097 1.00 98.12 237 PRO A N 1
ATOM 1787 C CA . PRO A 1 237 ? -9.238 -11.229 -14.031 1.00 98.12 237 PRO A CA 1
ATOM 1788 C C . PRO A 1 237 ? -9.619 -11.688 -12.615 1.00 98.12 237 PRO A C 1
ATOM 1790 O O . PRO A 1 237 ? -10.687 -12.268 -12.436 1.00 98.12 237 PRO A O 1
ATOM 1793 N N . TYR A 1 238 ? -8.749 -11.472 -11.623 1.00 98.12 238 TYR A N 1
ATOM 1794 C CA . TYR A 1 238 ? -8.952 -11.913 -10.240 1.00 98.12 238 TYR A CA 1
ATOM 1795 C C . TYR A 1 238 ? -9.397 -10.781 -9.309 1.00 98.12 238 TYR A C 1
ATOM 1797 O O . TYR A 1 238 ? -9.777 -11.053 -8.173 1.00 98.12 238 TYR A O 1
ATOM 1805 N N . LEU A 1 239 ? -9.361 -9.527 -9.767 1.00 98.25 239 LEU A N 1
ATOM 1806 C CA . LEU A 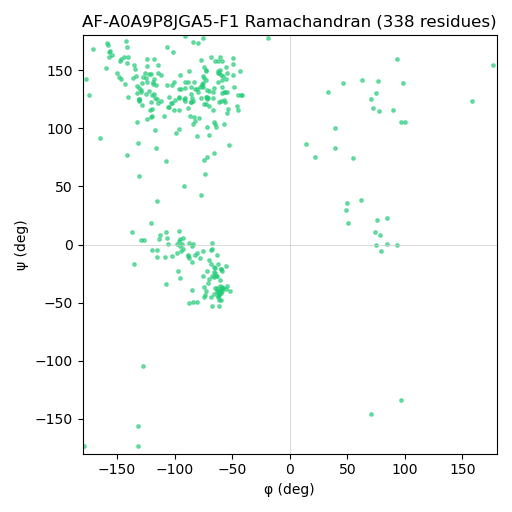1 239 ? -9.819 -8.379 -8.992 1.00 98.25 239 LEU A CA 1
ATOM 1807 C C . LEU A 1 239 ? -11.292 -8.106 -9.293 1.00 98.25 239 LEU A C 1
ATOM 1809 O O . LEU A 1 239 ? -11.664 -7.896 -10.446 1.00 98.25 239 LEU A O 1
ATOM 1813 N N . LYS A 1 240 ? -12.125 -8.063 -8.252 1.00 98.31 240 LYS A N 1
ATOM 1814 C CA . LYS A 1 240 ? -13.567 -7.813 -8.388 1.00 98.31 240 LYS A CA 1
ATOM 1815 C C . LYS A 1 240 ? -13.942 -6.513 -7.687 1.00 98.31 240 LYS A C 1
ATOM 1817 O O . LYS A 1 240 ? -13.529 -6.290 -6.551 1.00 98.31 240 LYS A O 1
ATOM 1822 N N . HIS A 1 241 ? -14.780 -5.696 -8.316 1.00 98.25 241 HIS A N 1
ATOM 1823 C CA . HIS A 1 241 ? -15.448 -4.574 -7.655 1.00 98.25 241 HIS A CA 1
ATOM 1824 C C . HIS A 1 241 ? -16.757 -5.067 -7.048 1.00 98.25 241 HIS A C 1
ATOM 1826 O O . HIS A 1 241 ? -17.644 -5.518 -7.767 1.00 98.25 241 HIS A O 1
ATOM 1832 N N . ILE A 1 242 ? -16.881 -4.991 -5.723 1.00 97.69 242 ILE A N 1
ATOM 1833 C CA . ILE A 1 242 ? -18.111 -5.375 -5.016 1.00 97.69 242 ILE A CA 1
ATOM 1834 C C . ILE A 1 242 ? -19.098 -4.209 -5.001 1.00 97.69 242 ILE A C 1
ATOM 1836 O O . ILE A 1 242 ? -20.299 -4.398 -5.180 1.00 97.69 242 ILE A O 1
ATOM 1840 N N . ARG A 1 243 ? -18.584 -2.987 -4.813 1.00 97.50 243 ARG A N 1
ATOM 1841 C CA . ARG A 1 243 ? -19.356 -1.740 -4.894 1.00 97.50 243 ARG A CA 1
ATOM 1842 C C . ARG A 1 243 ? -18.462 -0.541 -5.198 1.00 97.50 243 ARG A C 1
ATOM 1844 O O . ARG A 1 243 ? -17.256 -0.572 -4.949 1.00 97.50 243 ARG A O 1
ATOM 1851 N N . GLY A 1 244 ? -19.085 0.538 -5.668 1.00 96.94 244 GLY A N 1
ATOM 1852 C CA . GLY A 1 244 ? -18.455 1.852 -5.797 1.00 96.94 244 GLY A CA 1
ATOM 1853 C C . GLY A 1 244 ? -17.493 1.999 -6.967 1.00 96.94 244 GLY A C 1
ATOM 1854 O O . GLY A 1 244 ? -16.654 2.896 -6.943 1.00 96.94 244 GLY A O 1
ATOM 1855 N N . GLU A 1 245 ? -17.593 1.155 -7.994 1.00 97.75 245 GLU A N 1
ATOM 1856 C CA . GLU A 1 245 ? -16.821 1.342 -9.228 1.00 97.75 245 GLU A CA 1
ATOM 1857 C C . GLU A 1 245 ? -17.133 2.700 -9.883 1.00 97.75 245 GLU A C 1
ATOM 1859 O O . GLU A 1 245 ? -16.229 3.433 -10.272 1.00 97.75 245 GLU A O 1
ATOM 1864 N N . ASP A 1 246 ? -18.402 3.106 -9.877 1.00 97.94 246 ASP A N 1
ATOM 1865 C CA . ASP A 1 246 ? -18.893 4.425 -10.296 1.00 97.94 246 ASP A CA 1
ATOM 1866 C C . ASP A 1 246 ? -18.498 5.570 -9.338 1.00 97.94 246 ASP A C 1
ATOM 1868 O O . ASP A 1 246 ? -18.615 6.761 -9.656 1.00 97.94 246 ASP A O 1
ATOM 1872 N N . ASN A 1 247 ? -18.028 5.225 -8.139 1.00 98.25 247 ASN A N 1
ATOM 1873 C CA . ASN A 1 247 ? -17.521 6.150 -7.133 1.00 98.25 247 ASN A CA 1
ATOM 1874 C C . ASN A 1 247 ? -15.996 6.340 -7.219 1.00 98.25 247 ASN A C 1
ATOM 1876 O O . ASN A 1 247 ? -15.424 7.128 -6.460 1.00 98.25 247 ASN A O 1
ATOM 1880 N N . LEU A 1 248 ? -15.332 5.673 -8.165 1.00 98.50 248 LEU A N 1
ATOM 1881 C CA . LEU A 1 248 ? -13.943 5.940 -8.507 1.00 98.50 248 LEU A CA 1
ATOM 1882 C C . LEU A 1 248 ? -13.840 7.119 -9.477 1.00 98.50 248 LEU A C 1
ATOM 1884 O O . LEU A 1 248 ? -14.608 7.262 -10.424 1.00 98.50 248 LEU A O 1
ATOM 1888 N N . THR A 1 249 ? -12.841 7.960 -9.251 1.00 98.44 249 THR A N 1
ATOM 1889 C CA . THR A 1 249 ? -12.386 8.972 -10.203 1.00 98.44 249 THR A CA 1
ATOM 1890 C C . THR A 1 249 ? -10.899 8.768 -10.472 1.00 98.44 249 THR A C 1
ATOM 1892 O O . THR A 1 249 ? -10.197 8.091 -9.712 1.00 98.44 249 THR A O 1
ATOM 1895 N N . THR A 1 250 ? -10.418 9.308 -11.588 1.00 98.25 250 THR A N 1
ATOM 1896 C CA . THR A 1 250 ? -9.089 8.988 -12.102 1.00 98.25 250 THR A CA 1
ATOM 1897 C C . THR A 1 250 ? -8.227 10.209 -12.341 1.00 98.25 250 THR A C 1
ATOM 1899 O O . THR A 1 250 ? -8.707 11.252 -12.775 1.00 98.25 250 THR A O 1
ATOM 1902 N N . PHE A 1 251 ? -6.923 10.036 -12.151 1.00 96.81 251 PHE A N 1
ATOM 1903 C CA . PHE A 1 251 ? -5.901 10.988 -12.573 1.00 96.81 251 PHE A CA 1
ATOM 1904 C C . PHE A 1 251 ? -4.810 10.230 -13.322 1.00 96.81 251 PHE A C 1
ATOM 1906 O O . PHE A 1 251 ? -4.251 9.275 -12.778 1.00 96.81 251 PHE A O 1
ATOM 1913 N N . SER A 1 252 ? -4.512 10.644 -14.554 1.00 95.31 252 SER A N 1
ATOM 1914 C CA . SER A 1 252 ? -3.515 9.991 -15.405 1.00 95.31 252 SER A CA 1
ATOM 1915 C C . SER A 1 252 ? -2.389 10.946 -15.764 1.00 95.31 252 SER A C 1
ATOM 1917 O O . SER A 1 252 ? -2.644 12.098 -16.101 1.00 95.31 252 SER A O 1
ATOM 1919 N N . GLU A 1 253 ? -1.156 10.452 -15.736 1.00 91.12 253 GLU A N 1
ATOM 1920 C CA . GLU A 1 253 ? 0.032 11.212 -16.120 1.00 91.12 253 GLU A CA 1
ATOM 1921 C C . GLU A 1 253 ? 1.054 10.271 -16.771 1.00 91.12 253 GLU A C 1
ATOM 1923 O O . GLU A 1 253 ? 1.213 9.119 -16.357 1.00 91.12 253 GLU A O 1
ATOM 1928 N N . SER A 1 254 ? 1.747 10.764 -17.795 1.00 90.31 254 SER A N 1
ATOM 1929 C CA . SER A 1 254 ? 2.816 10.035 -18.487 1.00 90.31 254 SER A CA 1
ATOM 1930 C C . SER A 1 254 ? 4.197 10.433 -17.965 1.00 90.31 254 SER A C 1
ATOM 1932 O O . SER A 1 254 ? 5.149 9.655 -18.060 1.00 90.31 254 SER A O 1
ATOM 1934 N N . LYS A 1 255 ? 4.329 11.622 -17.365 1.00 86.69 255 LYS A N 1
ATOM 1935 C CA . LYS A 1 255 ? 5.532 12.072 -16.655 1.00 86.69 255 LYS A CA 1
ATOM 1936 C C . LYS A 1 255 ? 5.661 11.379 -15.293 1.00 86.69 255 LYS A C 1
ATOM 1938 O O . LYS A 1 255 ? 5.467 11.980 -14.241 1.00 86.69 255 LYS A O 1
ATOM 1943 N N . THR A 1 256 ? 6.014 10.101 -15.327 1.00 82.44 256 THR A N 1
ATOM 1944 C CA . THR A 1 256 ? 6.285 9.280 -14.139 1.00 82.44 256 THR A CA 1
ATOM 1945 C C . THR A 1 256 ? 7.780 9.010 -13.986 1.00 82.44 256 THR A C 1
ATOM 1947 O O . THR A 1 256 ? 8.566 9.236 -14.911 1.00 82.44 256 THR A O 1
ATOM 1950 N N . ILE A 1 257 ? 8.189 8.453 -12.840 1.00 80.00 257 ILE A N 1
ATOM 1951 C CA . ILE A 1 257 ? 9.572 7.985 -12.619 1.00 80.00 257 ILE A CA 1
ATOM 1952 C C . ILE A 1 257 ? 10.069 6.976 -13.673 1.00 80.00 257 ILE A C 1
ATOM 1954 O O . ILE A 1 257 ? 11.275 6.789 -13.819 1.00 80.00 257 ILE A O 1
ATOM 1958 N N . ARG A 1 258 ? 9.162 6.330 -14.421 1.00 64.81 258 ARG A N 1
ATOM 1959 C CA . ARG A 1 258 ? 9.475 5.387 -15.502 1.00 64.81 258 ARG A CA 1
ATOM 1960 C C . ARG A 1 258 ? 8.976 5.930 -16.847 1.00 64.81 258 ARG A C 1
ATOM 1962 O O . ARG A 1 258 ? 7.940 5.510 -17.348 1.00 64.81 258 ARG A O 1
ATOM 1969 N N . ALA A 1 259 ? 9.789 6.800 -17.448 1.00 59.28 259 ALA A N 1
ATOM 1970 C CA . ALA A 1 259 ? 9.875 7.063 -18.890 1.00 59.28 259 ALA A CA 1
ATOM 1971 C C . ALA A 1 259 ? 8.538 7.092 -19.659 1.00 59.28 259 ALA A C 1
ATOM 1973 O O . ALA A 1 259 ? 8.172 6.111 -20.311 1.00 59.28 259 ALA A O 1
ATOM 1974 N N . HIS A 1 260 ? 7.870 8.249 -19.614 1.00 68.44 260 HIS A N 1
ATOM 1975 C CA . HIS A 1 260 ? 6.800 8.680 -20.530 1.00 68.44 260 HIS A CA 1
ATOM 1976 C C . HIS A 1 260 ? 5.645 7.686 -20.755 1.00 68.44 260 HIS A C 1
ATOM 1978 O O . HIS A 1 260 ? 4.914 7.807 -21.734 1.00 68.44 260 HIS A O 1
ATOM 1984 N N . ALA A 1 261 ? 5.467 6.706 -19.869 1.00 83.19 261 ALA A N 1
ATOM 1985 C CA . ALA A 1 261 ? 4.392 5.734 -19.959 1.00 83.19 261 ALA A CA 1
ATOM 1986 C C . ALA A 1 261 ? 3.224 6.166 -19.078 1.00 83.19 261 ALA A C 1
ATOM 1988 O O . ALA A 1 261 ? 3.418 6.526 -17.914 1.00 83.19 261 ALA A O 1
ATOM 1989 N N . LEU A 1 262 ? 2.020 6.085 -19.644 1.00 91.50 262 LEU A N 1
ATOM 1990 C CA . LEU A 1 262 ? 0.789 6.457 -18.965 1.00 91.50 262 LEU A CA 1
ATOM 1991 C C . LEU A 1 262 ? 0.598 5.618 -17.698 1.00 91.50 262 LEU A C 1
ATOM 1993 O O . LEU A 1 262 ? 0.670 4.384 -17.734 1.00 91.50 262 LEU A O 1
ATOM 1997 N N . MET A 1 263 ? 0.323 6.299 -16.592 1.00 94.31 263 MET A N 1
ATOM 1998 C CA . MET A 1 263 ? -0.051 5.695 -15.324 1.00 94.31 263 MET A CA 1
ATOM 1999 C C . MET A 1 263 ? -1.297 6.388 -14.789 1.00 94.31 263 MET A C 1
ATOM 2001 O O . MET A 1 263 ? -1.309 7.606 -14.615 1.00 94.31 263 MET A O 1
ATOM 2005 N N . THR A 1 264 ? -2.325 5.601 -14.500 1.00 96.88 264 THR A N 1
ATOM 2006 C CA . THR A 1 264 ? -3.634 6.072 -14.051 1.00 96.88 264 THR A CA 1
ATOM 2007 C C . THR A 1 264 ? -3.858 5.668 -12.603 1.00 96.88 264 THR A C 1
ATOM 2009 O O . THR A 1 264 ? -3.792 4.489 -12.257 1.00 96.88 264 THR A O 1
ATOM 2012 N N . ASN A 1 265 ? -4.127 6.654 -11.756 1.00 97.44 265 ASN A N 1
ATOM 2013 C CA . ASN A 1 265 ? -4.552 6.489 -10.371 1.00 97.44 265 ASN A CA 1
ATOM 2014 C C . ASN A 1 265 ? -6.078 6.388 -10.314 1.00 97.44 265 ASN A C 1
ATOM 2016 O O . ASN A 1 265 ? -6.740 7.168 -10.992 1.00 97.44 265 ASN A O 1
ATOM 2020 N N . TYR A 1 266 ? -6.613 5.506 -9.469 1.00 98.50 266 TYR A N 1
ATOM 2021 C CA . TYR A 1 266 ? -8.048 5.340 -9.221 1.00 98.50 266 TYR A CA 1
ATOM 2022 C C . TYR A 1 266 ? -8.329 5.587 -7.740 1.00 98.50 266 TYR A C 1
ATOM 2024 O O . TYR A 1 266 ? -7.922 4.798 -6.882 1.00 98.50 266 TYR A O 1
ATOM 2032 N N . PHE A 1 267 ? -8.986 6.700 -7.431 1.00 97.56 267 PHE A N 1
ATOM 2033 C CA . PHE A 1 267 ? -9.268 7.122 -6.062 1.00 97.56 267 PHE A CA 1
ATOM 2034 C C . PHE A 1 267 ? -10.764 7.305 -5.835 1.00 97.56 267 PHE A C 1
ATOM 2036 O O . PHE A 1 267 ? -11.506 7.692 -6.736 1.00 97.56 267 PHE A O 1
ATOM 2043 N N . CYS A 1 268 ? -11.210 7.016 -4.617 1.00 98.31 268 CYS A N 1
ATOM 2044 C CA . CYS A 1 268 ? -12.586 7.245 -4.202 1.00 98.31 268 CYS A CA 1
ATOM 2045 C C . CYS A 1 268 ? -12.903 8.746 -4.285 1.00 98.31 268 CYS A C 1
ATOM 2047 O O . CYS A 1 268 ? -12.244 9.553 -3.626 1.00 98.31 268 CYS A O 1
ATOM 2049 N N . LYS A 1 269 ? -13.927 9.128 -5.059 1.00 98.25 269 LYS A N 1
ATOM 2050 C CA . LYS A 1 269 ? -14.331 10.537 -5.223 1.00 98.25 269 LYS A CA 1
ATOM 2051 C C . LYS A 1 269 ? -14.880 11.158 -3.934 1.00 98.25 269 LYS A C 1
ATOM 2053 O O . LYS A 1 269 ? -14.896 12.375 -3.805 1.00 98.25 269 LYS A O 1
ATOM 2058 N N . THR A 1 270 ? -15.301 10.323 -2.982 1.00 97.75 270 THR A N 1
ATOM 2059 C CA . THR A 1 270 ? -15.868 10.746 -1.695 1.00 97.75 270 THR A CA 1
ATOM 2060 C C . THR A 1 270 ? -14.796 11.045 -0.649 1.00 97.75 270 THR A C 1
ATOM 2062 O O . THR A 1 270 ? -14.854 12.087 -0.008 1.00 97.75 270 THR A O 1
ATOM 2065 N N . CYS A 1 271 ? -13.825 10.146 -0.452 1.00 96.75 271 CYS A N 1
ATOM 2066 C CA . CYS A 1 271 ? -12.838 10.265 0.633 1.00 96.75 271 CYS A CA 1
ATOM 2067 C C . CYS A 1 271 ? -11.392 10.461 0.166 1.00 96.75 271 CYS A C 1
ATOM 2069 O O . CYS A 1 271 ? -10.501 10.609 0.996 1.00 96.75 271 CYS A O 1
ATOM 2071 N N . GLY A 1 272 ? -11.130 10.421 -1.142 1.00 96.56 272 GLY A N 1
ATOM 2072 C CA . GLY A 1 272 ? -9.789 10.591 -1.703 1.00 96.56 272 GLY A CA 1
ATOM 2073 C C . GLY A 1 272 ? -8.858 9.387 -1.534 1.00 96.56 272 GLY A C 1
ATOM 2074 O O . GLY A 1 272 ? -7.727 9.439 -2.013 1.00 96.56 272 GLY A O 1
ATOM 2075 N N . THR A 1 273 ? -9.299 8.292 -0.900 1.00 96.88 273 THR A N 1
ATOM 2076 C CA . THR A 1 273 ? -8.480 7.077 -0.768 1.00 96.88 273 THR A CA 1
ATOM 2077 C C . THR A 1 273 ? -8.111 6.543 -2.144 1.00 96.88 273 THR A C 1
ATOM 2079 O O . THR A 1 273 ? -8.978 6.249 -2.968 1.00 96.88 273 THR A O 1
ATOM 2082 N N . LEU A 1 274 ? -6.813 6.398 -2.377 1.00 97.75 274 LEU A N 1
ATOM 2083 C CA . LEU A 1 274 ? -6.266 5.797 -3.580 1.00 97.75 274 LEU A CA 1
ATOM 2084 C C . LEU A 1 274 ? -6.371 4.277 -3.478 1.00 97.75 274 LEU A C 1
ATOM 2086 O O . LEU A 1 274 ? -5.637 3.674 -2.705 1.00 97.75 274 LEU A O 1
ATOM 2090 N N . MET A 1 275 ? -7.257 3.670 -4.265 1.00 97.88 275 MET A N 1
ATOM 2091 C CA . MET A 1 275 ? -7.496 2.225 -4.215 1.00 97.88 275 MET A CA 1
ATOM 2092 C C . MET A 1 275 ? -6.433 1.464 -5.002 1.00 97.88 275 MET A C 1
ATOM 2094 O O . MET A 1 275 ? -5.812 0.533 -4.494 1.00 97.88 275 MET A O 1
ATOM 2098 N N . TYR A 1 276 ? -6.175 1.890 -6.240 1.00 98.25 276 TYR A N 1
ATOM 2099 C CA . TYR A 1 276 ? -5.203 1.227 -7.103 1.00 98.25 276 TYR A CA 1
ATOM 2100 C C . TYR A 1 276 ? -4.656 2.127 -8.214 1.00 98.25 276 TYR A C 1
ATOM 2102 O O . TYR A 1 276 ? -5.111 3.255 -8.432 1.00 98.25 276 TYR A O 1
ATOM 2110 N N . ARG A 1 277 ? -3.646 1.619 -8.926 1.00 96.75 277 ARG A N 1
ATOM 2111 C CA . ARG A 1 277 ? -3.149 2.173 -10.189 1.00 96.75 277 ARG A CA 1
ATOM 2112 C C . ARG A 1 277 ? -3.182 1.125 -11.293 1.00 96.75 277 ARG A C 1
ATOM 2114 O O . ARG A 1 277 ? -3.013 -0.063 -11.026 1.00 96.75 277 ARG A O 1
ATOM 2121 N N . ARG A 1 278 ? -3.285 1.593 -12.534 1.00 96.56 278 ARG A N 1
ATOM 2122 C CA . ARG A 1 278 ? -3.013 0.811 -13.749 1.00 96.56 278 ARG A CA 1
ATOM 2123 C C . ARG A 1 278 ? -2.049 1.588 -14.630 1.00 96.56 278 ARG A C 1
ATOM 2125 O O . ARG A 1 278 ? -2.175 2.805 -14.748 1.00 96.56 278 ARG A O 1
ATOM 2132 N N . GLY A 1 279 ? -1.082 0.904 -15.228 1.00 93.31 279 GLY A N 1
ATOM 2133 C CA . GLY A 1 279 ? -0.059 1.544 -16.051 1.00 93.31 279 GLY A CA 1
ATOM 2134 C C . GLY A 1 279 ? 0.150 0.819 -17.365 1.00 93.31 279 GLY A C 1
ATOM 2135 O O . GLY A 1 279 ? 0.128 -0.406 -17.404 1.00 93.31 279 GLY A O 1
ATOM 2136 N N . ALA A 1 280 ? 0.444 1.566 -18.428 1.00 91.81 280 ALA A N 1
ATOM 2137 C CA . ALA A 1 280 ? 0.653 1.011 -19.769 1.00 91.81 280 ALA A CA 1
ATOM 2138 C C . ALA A 1 280 ? 1.815 -0.004 -19.847 1.00 91.81 280 ALA A C 1
ATOM 2140 O O . ALA A 1 280 ? 1.862 -0.827 -20.752 1.00 91.81 280 ALA A O 1
ATOM 2141 N N . ARG A 1 281 ? 2.753 0.038 -18.890 1.00 87.81 281 ARG A N 1
ATOM 2142 C CA . ARG A 1 281 ? 3.872 -0.918 -18.775 1.00 87.81 281 ARG A CA 1
ATOM 2143 C C . ARG A 1 281 ? 3.510 -2.229 -18.079 1.00 87.81 281 ARG A C 1
ATOM 2145 O O . ARG A 1 281 ? 4.333 -3.134 -18.055 1.00 87.81 281 ARG A O 1
ATOM 2152 N N . PHE A 1 282 ? 2.321 -2.301 -17.497 1.00 88.62 282 PHE A N 1
ATOM 2153 C CA . PHE A 1 282 ? 1.819 -3.437 -16.735 1.00 88.62 282 PHE A CA 1
ATOM 2154 C C . PHE A 1 282 ? 0.409 -3.795 -17.226 1.00 88.62 282 PHE A C 1
ATOM 2156 O O . PHE A 1 282 ? -0.552 -3.689 -16.462 1.00 88.62 282 PHE A O 1
ATOM 2163 N N . PRO A 1 283 ? 0.249 -4.127 -18.521 1.00 93.00 283 PRO A N 1
ATOM 2164 C CA . PRO A 1 283 ? -1.061 -4.446 -19.071 1.00 93.00 283 PRO A CA 1
ATOM 2165 C C . PRO A 1 283 ? -1.643 -5.688 -18.385 1.00 93.00 283 PRO A C 1
ATOM 2167 O O . PRO A 1 283 ? -0.922 -6.649 -18.123 1.00 93.00 283 PRO A O 1
ATOM 2170 N N . GLY A 1 284 ? -2.946 -5.663 -18.099 1.00 96.62 284 GLY A N 1
ATOM 2171 C CA . GLY A 1 284 ? -3.642 -6.770 -17.435 1.00 96.62 284 GLY A CA 1
ATOM 2172 C C . GLY A 1 284 ? -3.351 -6.905 -15.937 1.00 96.62 284 GLY A C 1
ATOM 2173 O O . GLY A 1 284 ? -3.696 -7.930 -15.347 1.00 96.62 284 GLY A O 1
ATOM 2174 N N . MET A 1 285 ? -2.702 -5.911 -15.323 1.00 97.25 285 MET A N 1
ATOM 2175 C CA . MET A 1 285 ? -2.396 -5.898 -13.895 1.00 97.25 285 MET A CA 1
ATOM 2176 C C . MET A 1 285 ? -2.876 -4.616 -13.219 1.00 97.25 285 MET A C 1
ATOM 2178 O O . MET A 1 285 ? -2.754 -3.504 -13.747 1.00 97.25 285 MET A O 1
ATOM 2182 N N . THR A 1 286 ? -3.329 -4.775 -11.980 1.00 98.31 286 THR A N 1
ATOM 2183 C CA . THR A 1 286 ? -3.750 -3.689 -11.103 1.00 98.31 286 THR A CA 1
ATOM 2184 C C . THR A 1 286 ? -2.857 -3.638 -9.866 1.00 98.31 286 THR A C 1
ATOM 2186 O O . THR A 1 286 ? -2.650 -4.641 -9.191 1.00 98.31 286 THR A O 1
ATOM 2189 N N . ILE A 1 287 ? -2.324 -2.454 -9.556 1.00 97.62 287 ILE A N 1
ATOM 2190 C CA . ILE A 1 287 ? -1.454 -2.218 -8.395 1.00 97.62 287 ILE A CA 1
ATOM 2191 C C . ILE A 1 287 ? -2.299 -1.607 -7.272 1.00 97.62 287 ILE A C 1
ATOM 2193 O O . ILE A 1 287 ? -2.534 -0.395 -7.263 1.00 97.62 287 ILE A O 1
ATOM 2197 N N . LEU A 1 288 ? -2.774 -2.447 -6.357 1.00 97.94 288 LEU A N 1
ATOM 2198 C CA . LEU A 1 288 ? -3.558 -2.097 -5.169 1.00 97.94 288 LEU A CA 1
ATOM 2199 C C . LEU A 1 288 ? -2.686 -1.512 -4.058 1.00 97.94 288 LEU A C 1
ATOM 2201 O O . LEU A 1 288 ? -1.476 -1.751 -4.001 1.00 97.94 288 LEU A O 1
ATOM 2205 N N . ARG A 1 289 ? -3.312 -0.774 -3.138 1.00 96.69 289 ARG A N 1
ATOM 2206 C CA . ARG A 1 289 ? -2.667 -0.325 -1.896 1.00 96.69 289 ARG A CA 1
ATOM 2207 C C . ARG A 1 289 ? -2.905 -1.337 -0.792 1.00 96.69 289 ARG A C 1
ATOM 2209 O O . ARG A 1 289 ? -4.045 -1.614 -0.447 1.00 96.69 289 ARG A O 1
ATOM 2216 N N . THR A 1 290 ? -1.831 -1.844 -0.196 1.00 95.62 290 THR A N 1
ATOM 2217 C CA . THR A 1 290 ? -1.942 -2.822 0.896 1.00 95.62 290 THR A CA 1
ATOM 2218 C C . THR A 1 290 ? -2.730 -2.254 2.074 1.00 95.62 290 THR A C 1
ATOM 2220 O O . THR A 1 290 ? -3.537 -2.954 2.665 1.00 95.62 290 THR A O 1
ATOM 2223 N N . GLY A 1 291 ? -2.565 -0.959 2.368 1.00 92.94 291 GLY A N 1
ATOM 2224 C CA . GLY A 1 291 ? -3.249 -0.297 3.482 1.00 92.94 291 GLY A CA 1
ATOM 2225 C C . GLY A 1 291 ? -4.764 -0.124 3.325 1.00 92.94 291 GLY A C 1
ATOM 2226 O O . GLY A 1 291 ? -5.388 0.372 4.253 1.00 92.94 291 GLY A O 1
ATOM 2227 N N . THR A 1 292 ? -5.356 -0.480 2.178 1.00 94.94 292 THR A N 1
ATOM 2228 C CA . THR A 1 292 ? -6.821 -0.515 2.022 1.00 94.94 292 THR A CA 1
ATOM 2229 C C . THR A 1 292 ? -7.406 -1.899 2.276 1.00 94.94 292 THR A C 1
ATOM 2231 O O . THR A 1 292 ? -8.616 -2.032 2.211 1.00 94.94 292 THR A O 1
ATOM 2234 N N . VAL A 1 293 ? -6.583 -2.934 2.484 1.00 95.75 293 VAL A N 1
ATOM 2235 C CA . VAL A 1 293 ? -7.069 -4.285 2.801 1.00 95.75 293 VAL A CA 1
ATOM 2236 C C . VAL A 1 293 ? -7.660 -4.279 4.204 1.00 95.75 293 VAL A C 1
ATOM 2238 O O . VAL A 1 293 ? -7.048 -3.752 5.131 1.00 95.75 293 VAL A O 1
ATOM 2241 N N . ASP A 1 294 ? -8.854 -4.846 4.339 1.00 93.12 294 ASP A N 1
ATOM 2242 C CA . ASP A 1 294 ? -9.640 -4.701 5.561 1.00 93.12 294 ASP A CA 1
ATOM 2243 C C . ASP A 1 294 ? -9.073 -5.557 6.702 1.00 93.12 294 ASP A C 1
ATOM 2245 O O . ASP A 1 294 ? -9.043 -5.115 7.848 1.00 93.12 294 ASP A O 1
ATOM 2249 N N . ASP A 1 295 ? -8.565 -6.751 6.385 1.00 89.75 295 ASP A N 1
ATOM 2250 C CA . ASP A 1 295 ? -7.893 -7.626 7.346 1.00 89.75 295 ASP A CA 1
ATOM 2251 C C . ASP A 1 295 ? -6.414 -7.247 7.519 1.00 89.75 295 ASP A C 1
ATOM 2253 O O . ASP A 1 295 ? -5.553 -7.582 6.697 1.00 89.75 295 ASP A O 1
ATOM 2257 N N . LEU A 1 296 ? -6.109 -6.579 8.633 1.00 86.19 296 LEU A N 1
ATOM 2258 C CA . LEU A 1 296 ? -4.748 -6.180 8.986 1.00 86.19 296 LEU A CA 1
ATOM 2259 C C . LEU A 1 296 ? -3.825 -7.379 9.272 1.00 86.19 296 LEU A C 1
ATOM 2261 O O . LEU A 1 296 ? -2.621 -7.277 9.037 1.00 86.19 296 LEU A O 1
ATOM 2265 N N . ALA A 1 297 ? -4.349 -8.519 9.738 1.00 87.00 297 ALA A N 1
ATOM 2266 C CA . ALA A 1 297 ? -3.530 -9.692 10.063 1.00 87.00 297 ALA A CA 1
ATOM 2267 C C . ALA A 1 297 ? -2.859 -10.293 8.816 1.00 87.00 297 ALA A C 1
ATOM 2269 O O . ALA A 1 297 ? -1.798 -10.924 8.902 1.00 87.00 297 ALA A O 1
ATOM 2270 N N . LEU A 1 298 ? -3.425 -10.043 7.633 1.00 91.00 298 LEU A N 1
ATOM 2271 C CA . LEU A 1 298 ? -2.818 -10.446 6.371 1.00 91.00 298 LEU A CA 1
ATOM 2272 C C . LEU A 1 298 ? -1.483 -9.741 6.106 1.00 91.00 298 LEU A C 1
ATOM 2274 O O . LEU A 1 298 ? -0.630 -10.326 5.437 1.00 91.00 298 LEU A O 1
ATOM 2278 N N . ALA A 1 299 ? -1.256 -8.538 6.649 1.00 88.25 299 ALA A N 1
ATOM 2279 C CA . ALA A 1 299 ? 0.010 -7.814 6.496 1.00 88.25 299 ALA A CA 1
ATOM 2280 C C . ALA A 1 299 ? 1.204 -8.561 7.120 1.00 88.25 299 ALA A C 1
ATOM 2282 O O . ALA A 1 299 ? 2.327 -8.434 6.633 1.00 88.25 299 ALA A O 1
ATOM 2283 N N . GLU A 1 300 ? 0.950 -9.385 8.139 1.00 86.62 300 GLU A N 1
ATOM 2284 C CA . GLU A 1 300 ? 1.968 -10.219 8.788 1.00 86.62 300 GLU A CA 1
ATOM 2285 C C . GLU A 1 300 ? 2.141 -11.592 8.134 1.00 86.62 300 GLU A C 1
ATOM 2287 O O . GLU A 1 300 ? 3.078 -12.323 8.451 1.00 86.62 300 GLU A O 1
ATOM 2292 N N . THR A 1 301 ? 1.244 -11.956 7.215 1.00 89.88 301 THR A N 1
ATOM 2293 C CA . THR A 1 301 ? 1.191 -13.286 6.605 1.00 89.88 301 THR A CA 1
ATOM 2294 C C . THR A 1 301 ? 1.197 -13.189 5.077 1.00 89.88 301 THR A C 1
ATOM 2296 O O . THR A 1 301 ? 2.233 -12.922 4.467 1.00 89.88 301 THR A O 1
ATOM 2299 N N . ARG A 1 302 ? 0.046 -13.395 4.426 1.00 91.44 302 ARG A N 1
ATOM 2300 C CA . ARG A 1 302 ? -0.085 -13.509 2.968 1.00 91.44 302 ARG A CA 1
ATOM 2301 C C . ARG A 1 302 ? 0.273 -12.228 2.230 1.00 91.44 302 ARG A C 1
ATOM 2303 O O . ARG A 1 302 ? 0.667 -12.315 1.075 1.00 91.44 302 ARG A O 1
ATOM 2310 N N . LEU A 1 303 ? 0.171 -11.064 2.863 1.00 94.62 303 LEU A N 1
ATOM 2311 C CA . LEU A 1 303 ? 0.423 -9.757 2.252 1.00 94.62 303 LEU A CA 1
ATOM 2312 C C . LEU A 1 303 ? 1.724 -9.101 2.727 1.00 94.62 303 LEU A C 1
ATOM 2314 O O . LEU A 1 303 ? 1.971 -7.940 2.387 1.00 94.62 303 LEU A O 1
ATOM 2318 N N . ARG A 1 304 ? 2.583 -9.842 3.444 1.00 94.50 304 ARG A N 1
ATOM 2319 C CA . ARG A 1 304 ? 3.929 -9.377 3.784 1.00 94.50 304 ARG A CA 1
ATOM 2320 C C . ARG A 1 304 ? 4.696 -9.019 2.496 1.00 94.50 304 ARG A C 1
ATOM 2322 O O . ARG A 1 304 ? 4.679 -9.809 1.548 1.00 94.50 304 ARG A O 1
ATOM 2329 N N . PRO A 1 305 ? 5.342 -7.840 2.412 1.00 96.00 305 PRO A N 1
ATOM 2330 C CA . PRO A 1 305 ? 6.124 -7.470 1.237 1.00 96.00 305 PRO A CA 1
ATOM 2331 C C . PRO A 1 305 ? 7.240 -8.481 0.957 1.00 96.00 305 PRO A C 1
ATOM 2333 O O . PRO A 1 305 ? 7.846 -9.005 1.884 1.00 96.00 305 PRO A O 1
ATOM 2336 N N . GLN A 1 306 ? 7.534 -8.708 -0.322 1.00 96.50 306 GLN A N 1
ATOM 2337 C CA . GLN A 1 306 ? 8.651 -9.545 -0.772 1.00 96.50 306 GLN A CA 1
ATOM 2338 C C . GLN A 1 306 ? 9.896 -8.708 -1.073 1.00 96.50 306 GLN A C 1
ATOM 2340 O O . GLN A 1 306 ? 11.019 -9.180 -0.949 1.00 96.50 306 GLN A O 1
ATOM 2345 N N . VAL A 1 307 ? 9.704 -7.452 -1.479 1.00 97.12 307 VAL A N 1
ATOM 2346 C CA . VAL A 1 307 ? 10.781 -6.584 -1.961 1.00 97.12 307 VAL A CA 1
ATOM 2347 C C . VAL A 1 307 ? 10.516 -5.124 -1.625 1.00 97.12 307 VAL A C 1
ATOM 2349 O O . VAL A 1 307 ? 9.381 -4.639 -1.696 1.00 97.12 307 VAL A O 1
ATOM 2352 N N . GLU A 1 308 ? 11.586 -4.409 -1.311 1.00 97.69 308 GLU A N 1
ATOM 2353 C CA . GLU A 1 308 ? 11.653 -2.960 -1.333 1.00 97.69 308 GLU A CA 1
ATOM 2354 C C . GLU A 1 308 ? 12.397 -2.510 -2.586 1.00 97.69 308 GLU A C 1
ATOM 2356 O O . GLU A 1 308 ? 13.546 -2.877 -2.830 1.00 97.69 308 GLU A O 1
ATOM 2361 N N . GLN A 1 309 ? 11.724 -1.703 -3.399 1.00 96.69 309 GLN A N 1
ATOM 2362 C CA . GLN A 1 309 ? 12.259 -1.198 -4.658 1.00 96.69 309 GLN A CA 1
ATOM 2363 C C . GLN A 1 309 ? 12.442 0.322 -4.619 1.00 96.69 309 GLN A C 1
ATOM 2365 O O . GLN A 1 309 ? 11.717 1.040 -3.916 1.00 96.69 309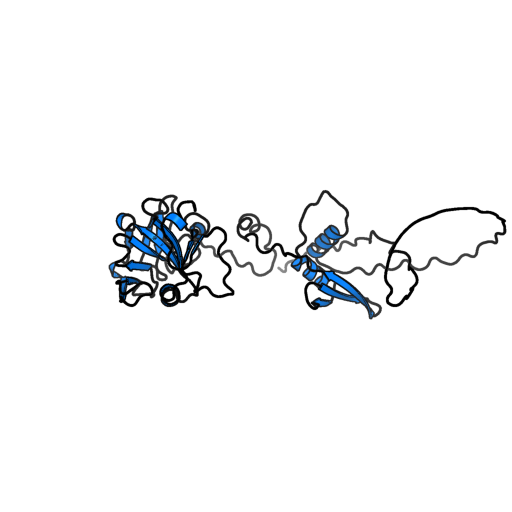 GLN A O 1
ATOM 2370 N N . PHE A 1 310 ? 13.365 0.817 -5.442 1.00 95.69 310 PHE A N 1
ATOM 2371 C CA . PHE A 1 310 ? 13.862 2.194 -5.467 1.00 95.69 310 PHE A CA 1
ATOM 2372 C C . PHE A 1 310 ? 14.544 2.597 -4.155 1.00 95.69 310 PHE A C 1
ATOM 2374 O O . PHE A 1 310 ? 14.374 3.728 -3.685 1.00 95.69 310 PHE A O 1
ATOM 2381 N N . ILE A 1 311 ? 15.299 1.674 -3.549 1.00 95.44 311 ILE A N 1
ATOM 2382 C CA . ILE A 1 311 ? 15.916 1.872 -2.229 1.00 95.44 311 ILE A CA 1
ATOM 2383 C C . ILE A 1 311 ? 16.885 3.061 -2.190 1.00 95.44 311 ILE A C 1
ATOM 2385 O O . ILE A 1 311 ? 17.101 3.648 -1.132 1.00 95.44 311 ILE A O 1
ATOM 2389 N N . GLU A 1 312 ? 17.396 3.508 -3.341 1.00 92.81 312 GLU A N 1
ATOM 2390 C CA . GLU A 1 312 ? 18.203 4.726 -3.457 1.00 92.81 312 GLU A CA 1
ATOM 2391 C C . GLU A 1 312 ? 17.442 6.016 -3.091 1.00 92.81 312 GLU A C 1
ATOM 2393 O O . GLU A 1 312 ? 18.032 7.093 -3.004 1.00 92.81 312 GLU A O 1
ATOM 2398 N N . ARG A 1 313 ? 16.120 5.927 -2.889 1.00 92.31 313 ARG A N 1
ATOM 2399 C CA . ARG A 1 313 ? 15.233 7.033 -2.491 1.00 92.31 313 ARG A CA 1
ATOM 2400 C C . ARG A 1 313 ? 14.654 6.873 -1.086 1.00 92.31 313 ARG A C 1
ATOM 2402 O O . ARG A 1 313 ? 13.777 7.663 -0.709 1.00 92.31 313 ARG A O 1
ATOM 2409 N N . THR A 1 314 ? 15.131 5.879 -0.339 1.00 93.12 314 THR A N 1
ATOM 2410 C CA . THR A 1 314 ? 14.817 5.693 1.080 1.00 93.12 314 THR A CA 1
ATOM 2411 C C . THR A 1 314 ? 15.278 6.896 1.902 1.00 93.12 314 THR A C 1
ATOM 2413 O O . THR A 1 314 ? 16.078 7.734 1.477 1.00 93.12 314 THR A O 1
ATOM 2416 N N . VAL A 1 315 ? 14.719 7.016 3.098 1.00 89.00 315 VAL A N 1
ATOM 2417 C CA . VAL A 1 315 ? 15.140 7.994 4.102 1.00 89.00 315 VAL A CA 1
ATOM 2418 C C . VAL A 1 315 ? 16.019 7.290 5.126 1.00 89.00 315 VAL A C 1
ATOM 2420 O O . VAL A 1 315 ? 15.714 6.172 5.518 1.00 89.00 315 VAL A O 1
ATOM 2423 N N . ALA A 1 316 ? 17.088 7.946 5.582 1.00 87.31 316 ALA A N 1
ATOM 2424 C CA . ALA A 1 316 ? 18.135 7.308 6.389 1.00 87.31 316 ALA A CA 1
ATOM 2425 C C . ALA A 1 316 ? 17.652 6.684 7.714 1.00 87.31 316 ALA A C 1
ATOM 2427 O O . ALA A 1 316 ? 18.314 5.811 8.259 1.00 87.31 316 ALA A O 1
ATOM 2428 N N . TRP A 1 317 ? 16.515 7.138 8.242 1.00 87.50 317 TRP A N 1
ATOM 2429 C CA . TRP A 1 317 ? 15.913 6.599 9.463 1.00 87.50 317 TRP A CA 1
ATOM 2430 C C . TRP A 1 317 ? 14.977 5.406 9.213 1.00 87.50 317 TRP A C 1
ATOM 2432 O O . TRP A 1 317 ? 14.559 4.761 10.171 1.00 87.50 317 TRP A O 1
ATOM 2442 N N . SER A 1 318 ? 14.612 5.120 7.959 1.00 88.50 318 SER A N 1
ATOM 2443 C CA . SER A 1 318 ? 13.768 3.976 7.610 1.00 88.50 318 SER A CA 1
ATOM 2444 C C . SER A 1 318 ? 14.640 2.735 7.514 1.00 88.50 318 SER A C 1
ATOM 2446 O O . SER A 1 318 ? 15.439 2.603 6.589 1.00 88.50 318 SER A O 1
ATOM 2448 N N . VAL A 1 319 ? 14.487 1.832 8.476 1.00 91.38 319 VAL A N 1
ATOM 2449 C CA . VAL A 1 319 ? 15.186 0.545 8.475 1.00 91.38 319 VAL A CA 1
ATOM 2450 C C . VAL A 1 319 ? 14.514 -0.389 7.458 1.00 91.38 319 VAL A C 1
ATOM 2452 O O . VAL A 1 319 ? 13.281 -0.400 7.405 1.00 91.38 319 VAL A O 1
ATOM 2455 N N . PRO A 1 320 ? 15.284 -1.157 6.667 1.00 90.38 320 PRO A N 1
ATOM 2456 C CA . PRO A 1 320 ? 14.735 -2.180 5.785 1.00 90.38 320 PRO A CA 1
ATOM 2457 C C . PRO A 1 320 ? 13.855 -3.197 6.520 1.00 90.38 320 PRO A C 1
ATOM 2459 O O . PRO A 1 320 ? 14.165 -3.610 7.640 1.00 90.38 320 PRO A O 1
ATOM 2462 N N . ILE A 1 321 ? 12.777 -3.632 5.875 1.00 91.25 321 ILE A N 1
ATOM 2463 C CA . ILE A 1 321 ? 11.875 -4.664 6.378 1.00 91.25 321 ILE A CA 1
ATOM 2464 C C . ILE A 1 321 ? 12.582 -6.018 6.306 1.00 91.25 321 ILE A C 1
ATOM 2466 O O . ILE A 1 321 ? 13.027 -6.461 5.245 1.00 91.25 321 ILE A O 1
ATOM 2470 N N . GLU A 1 322 ? 12.645 -6.710 7.441 1.00 90.38 322 GLU A N 1
ATOM 2471 C CA . GLU A 1 322 ? 13.270 -8.027 7.535 1.00 90.38 322 GLU A CA 1
ATOM 2472 C C . GLU A 1 322 ? 12.629 -9.036 6.567 1.00 90.38 322 GLU A C 1
ATOM 2474 O O . GLU A 1 322 ? 11.402 -9.183 6.513 1.00 90.38 322 GLU A O 1
ATOM 2479 N N . GLY A 1 323 ? 13.480 -9.748 5.824 1.00 88.81 323 GLY A N 1
ATOM 2480 C CA . GLY A 1 323 ? 13.077 -10.771 4.856 1.00 88.81 323 GLY A CA 1
ATOM 2481 C C . GLY A 1 323 ? 12.701 -10.236 3.473 1.00 88.81 323 GLY A C 1
ATOM 2482 O O . GLY A 1 323 ? 12.368 -11.030 2.601 1.00 88.81 323 GLY A O 1
ATOM 2483 N N . THR A 1 324 ? 12.769 -8.920 3.247 1.00 93.12 324 THR A N 1
ATOM 2484 C CA . THR A 1 324 ? 12.525 -8.337 1.921 1.00 93.12 324 THR A CA 1
ATOM 2485 C C . THR A 1 324 ? 13.809 -8.219 1.105 1.00 93.12 324 THR A C 1
ATOM 2487 O O . THR A 1 324 ? 14.853 -7.808 1.619 1.00 93.12 324 THR A O 1
ATOM 2490 N N . ALA A 1 325 ? 13.731 -8.518 -0.194 1.00 95.00 325 ALA A N 1
ATOM 2491 C CA . ALA A 1 325 ? 14.779 -8.135 -1.134 1.00 95.00 325 ALA A CA 1
ATOM 2492 C C . ALA A 1 325 ? 14.914 -6.605 -1.183 1.00 95.00 325 ALA A C 1
ATOM 2494 O O . ALA A 1 325 ? 13.934 -5.877 -1.041 1.00 95.00 325 ALA A O 1
ATOM 2495 N N . GLN A 1 326 ? 16.129 -6.109 -1.404 1.00 95.38 326 GLN A N 1
ATOM 2496 C CA . GLN A 1 326 ? 16.428 -4.677 -1.472 1.00 95.38 326 GLN A CA 1
ATOM 2497 C C . GLN A 1 326 ? 16.989 -4.362 -2.856 1.00 95.38 326 GLN A C 1
ATOM 2499 O O . GLN A 1 326 ? 18.102 -4.777 -3.180 1.00 95.38 326 GLN A O 1
ATOM 2504 N N . VAL A 1 327 ? 16.226 -3.637 -3.677 1.00 95.25 327 VAL A N 1
ATOM 2505 C CA . VAL A 1 327 ? 16.552 -3.444 -5.098 1.00 95.25 327 VAL A CA 1
ATOM 2506 C C . VAL A 1 327 ? 16.688 -1.965 -5.459 1.00 95.25 327 VAL A C 1
ATOM 2508 O O . VAL A 1 327 ? 15.825 -1.131 -5.160 1.00 95.25 327 VAL A O 1
ATOM 2511 N N . LEU A 1 328 ? 17.781 -1.649 -6.160 1.00 93.75 328 LEU A N 1
ATOM 2512 C CA . LEU A 1 328 ? 17.974 -0.360 -6.822 1.00 93.75 328 LEU A CA 1
ATOM 2513 C C . LEU A 1 328 ? 17.074 -0.277 -8.056 1.00 93.75 328 LEU A C 1
ATOM 2515 O O . LEU A 1 328 ? 17.121 -1.136 -8.936 1.00 93.75 328 LEU A O 1
ATOM 2519 N N . GLY A 1 329 ? 16.274 0.781 -8.157 1.00 91.94 329 GLY A N 1
ATOM 2520 C CA . GLY A 1 329 ? 15.274 0.872 -9.217 1.00 91.94 329 GLY A CA 1
ATOM 2521 C C . GLY A 1 329 ? 14.115 -0.114 -9.022 1.00 91.94 329 GLY A C 1
ATOM 2522 O O . GLY A 1 329 ? 13.682 -0.361 -7.905 1.00 91.94 329 GLY A O 1
ATOM 2523 N N . MET A 1 330 ? 13.556 -0.634 -10.114 1.00 91.06 330 MET A N 1
ATOM 2524 C CA . MET A 1 330 ? 12.389 -1.520 -10.073 1.00 91.06 330 MET A CA 1
ATOM 2525 C C . MET A 1 330 ? 12.801 -2.989 -10.066 1.00 91.06 330 MET A C 1
ATOM 2527 O O . MET A 1 330 ? 13.584 -3.393 -10.925 1.00 91.06 330 MET A O 1
ATOM 2531 N N . HIS A 1 331 ? 12.193 -3.771 -9.174 1.00 93.38 331 HIS A N 1
ATOM 2532 C CA . HIS A 1 331 ? 12.423 -5.213 -9.109 1.00 93.38 331 HIS A CA 1
ATOM 2533 C C . HIS A 1 331 ? 12.000 -5.934 -10.398 1.00 93.38 331 HIS A C 1
ATOM 2535 O O . HIS A 1 331 ? 11.068 -5.510 -11.094 1.00 93.38 331 HIS A O 1
ATOM 2541 N N . GLN A 1 332 ? 12.702 -7.017 -10.701 1.00 91.38 332 GLN A N 1
ATOM 2542 C CA . GLN A 1 332 ? 12.381 -8.003 -11.725 1.00 91.38 332 GLN A CA 1
ATOM 2543 C C . GLN A 1 332 ? 11.754 -9.254 -11.079 1.00 91.38 332 GLN A C 1
ATOM 2545 O O . GLN A 1 332 ? 11.801 -9.395 -9.854 1.00 91.38 332 GLN A O 1
ATOM 2550 N N . PRO A 1 333 ? 11.121 -10.150 -11.859 1.00 89.81 333 PRO A N 1
ATOM 2551 C CA . PRO A 1 333 ? 10.542 -11.382 -11.321 1.00 89.81 333 PRO A CA 1
ATOM 2552 C C . PRO A 1 333 ? 11.538 -12.243 -10.532 1.00 89.81 333 PRO A C 1
ATOM 2554 O O . PRO A 1 333 ? 11.160 -12.819 -9.515 1.00 89.81 333 PRO A O 1
ATOM 2557 N N . GLU A 1 334 ? 12.802 -12.276 -10.957 1.00 91.56 334 GLU A N 1
ATOM 2558 C CA . GLU A 1 334 ? 13.860 -13.083 -10.339 1.00 91.56 334 GLU A CA 1
ATOM 2559 C C . GLU A 1 334 ? 14.220 -12.581 -8.929 1.00 91.56 334 GLU A C 1
ATOM 2561 O O . GLU A 1 334 ? 14.614 -13.365 -8.072 1.00 91.56 334 GLU A O 1
ATOM 2566 N N . ASP A 1 335 ? 14.019 -11.286 -8.647 1.00 90.38 335 ASP A N 1
ATOM 2567 C CA . ASP A 1 335 ? 14.313 -10.689 -7.335 1.00 90.38 335 ASP A CA 1
ATOM 2568 C C . ASP A 1 335 ? 13.372 -11.189 -6.222 1.00 90.38 335 ASP A C 1
ATOM 2570 O O . ASP A 1 335 ? 13.645 -10.981 -5.039 1.00 90.38 335 ASP A O 1
ATOM 2574 N N . ILE A 1 336 ? 12.235 -11.796 -6.587 1.00 91.06 336 ILE A N 1
ATOM 2575 C CA . ILE A 1 336 ? 11.186 -12.236 -5.652 1.00 91.06 336 ILE A CA 1
ATOM 2576 C C . ILE A 1 336 ? 10.803 -13.711 -5.810 1.00 91.06 336 ILE A C 1
ATOM 2578 O O . ILE A 1 336 ? 9.861 -14.159 -5.156 1.00 91.06 336 ILE A O 1
ATOM 2582 N N . GLU A 1 337 ? 11.483 -14.461 -6.679 1.00 85.00 337 GLU A N 1
ATOM 2583 C CA . GLU A 1 337 ? 11.102 -15.834 -7.036 1.00 85.00 337 GLU A CA 1
ATOM 2584 C C . GLU A 1 337 ? 11.131 -16.784 -5.827 1.00 85.00 337 GLU A C 1
ATOM 2586 O O . GLU A 1 337 ? 10.177 -17.534 -5.613 1.00 85.00 337 GLU A O 1
ATOM 2591 N N . ASP A 1 338 ? 12.164 -16.664 -4.990 1.00 82.81 338 ASP A N 1
ATOM 2592 C CA . ASP A 1 338 ? 12.388 -17.505 -3.805 1.00 82.81 338 ASP A CA 1
ATOM 2593 C C . ASP A 1 338 ? 11.807 -16.917 -2.506 1.00 82.81 338 ASP A C 1
ATOM 2595 O O . ASP A 1 338 ? 12.025 -17.457 -1.418 1.00 82.81 338 ASP A O 1
ATOM 2599 N N . ILE A 1 339 ? 11.078 -15.799 -2.593 1.00 82.25 339 ILE A N 1
ATOM 2600 C CA . ILE A 1 339 ? 10.519 -15.120 -1.420 1.00 82.25 339 ILE A CA 1
ATOM 2601 C C . ILE A 1 339 ? 9.034 -15.492 -1.280 1.00 82.25 339 ILE A C 1
ATOM 2603 O O . ILE A 1 339 ? 8.239 -15.139 -2.162 1.00 82.25 339 ILE A O 1
ATOM 2607 N N . PRO A 1 340 ? 8.647 -16.188 -0.192 1.00 70.25 340 PRO A N 1
ATOM 2608 C CA . PRO A 1 340 ? 7.300 -16.726 0.001 1.00 70.25 340 PRO A CA 1
ATOM 2609 C C . PRO A 1 340 ? 6.228 -15.644 0.085 1.00 70.25 340 PRO A C 1
ATOM 2611 O O . PRO A 1 340 ? 6.499 -14.540 0.611 1.00 70.25 340 PRO A O 1
#

Foldseek 3Di:
DDDDDDDDDDDDDDDPDDDDDDDDDDDDDDDDDDDDDDDDDDDDDDDDDDDDDDDDDDDDDDDPDPPPPDQDADPQLVVLVCVVPPPPPPDDDDDAPVSPVVSLVSSVWDWDDDPDFKIKTWHQDPVRDIDIDMDGHDPPHPPDPDPPVPVPPPPPDDDDDDPDPPPPVLVQFDLLACDNPWDDDPFWTKFAFRDRQWIKIATLDPPFFPFWEKEQAPVQCVLVVHNIFTKTKGFQVRMGTPGCPVQWDKDWDLPGPPHRWIKIWIAGVPRRHTAWMDTPVDPRMIIGGPSRTRRPVCCVPSNPHQAYECCVNHDPPDDDDPNHQYYNHDDDCVSRVPRD

Solvent-accessible surface area (backbone atoms only — not comparable to full-atom values): 21740 Å² total; per-residue (Å²): 142,83,85,85,81,84,84,81,86,86,84,89,78,79,83,91,78,92,79,78,81,81,86,79,77,91,80,89,83,87,86,88,87,87,86,85,88,83,89,81,88,82,90,86,86,90,83,89,84,90,84,92,86,89,84,86,90,79,94,70,80,78,74,80,73,80,77,76,81,80,75,74,62,54,72,64,42,47,51,53,51,45,64,77,71,48,92,58,92,84,70,87,72,87,80,54,70,69,56,53,54,51,34,43,40,56,61,56,29,48,78,42,81,45,91,79,56,38,33,39,39,36,33,65,48,98,87,68,50,77,47,75,50,77,47,68,60,72,77,73,57,88,70,76,80,61,96,70,87,60,82,81,78,63,85,82,79,80,88,81,91,70,84,74,75,66,70,77,89,31,92,88,36,69,86,80,36,75,50,93,80,65,48,70,60,92,56,38,32,27,31,39,34,50,65,43,61,31,31,33,37,40,44,53,40,74,84,27,34,68,51,32,31,35,31,22,40,71,64,38,19,62,79,57,75,35,80,43,30,54,32,33,35,30,30,46,95,47,53,44,75,78,40,32,69,88,42,46,42,76,52,72,47,30,89,46,101,64,76,71,38,48,34,34,41,36,21,34,69,86,67,62,36,65,52,33,34,42,34,72,90,42,76,68,36,37,39,31,36,50,88,32,40,42,50,66,71,37,50,81,53,77,54,35,52,29,30,36,21,20,53,88,49,57,55,96,86,64,75,82,64,88,87,37,37,81,28,75,49,78,73,56,72,79,66,40,67,90,48,124

pLDDT: mean 71.9, std 26.45, range [23.55, 98.5]